Protein 7Y9N (pdb70)

Solvent-accessible surface area: 11686 Å² total; per-residue (Å²): 155,82,41,148,68,5,17,90,33,4,42,44,0,4,27,42,5,29,62,1,12,59,20,4,4,44,0,0,17,89,0,18,91,15,7,37,97,18,1,112,12,5,32,49,0,12,172,77,83,98,98,10,87,69,27,100,3,32,103,7,113,0,81,154,8,11,80,94,0,70,83,6,13,153,61,0,82,138,0,66,59,127,62,161,86,5,16,91,33,3,41,44,0,4,28,45,3,30,68,1,12,59,16,5,4,43,0,0,16,87,0,18,88,16,7,39,99,20,2,109,12,5,32,50,0,6,159,72,60,79,96,99,6,68,69,25,105,2,38,98,6,113,0,80,163,8,11,80,81,0,69,76,0,14,150,56,0,84,140,0,66,15,175,169,78,32,94,74,5,15,92,34,4,41,43,0,3,28,43,4,28,66,1,12,59,18,5,3,44,0,0,17,89,0,18,82,13,7,39,97,18,1,115,12,4,32,48,0,10,173,78,82,138,14,106,69,26,102,2,33,101,6,111,0,80,167,8,11,80,88,0,68,64,1,14,153,47,0,74,123,0,62,9,150

Organism: Severe acute respiratory syndrome coronavirus 2 (NCBI:txid2697049)

Nearest PDB structures (foldseek):
  7y9n-assembly1_A  TM=1.005E+00  e=7.528E-27  Severe acute respiratory syndrome coronavirus 2
  8ubg-assembly1_A  TM=3.619E-01  e=3.496E-01  synthetic construct
  4dzu-assembly1_A  TM=3.862E-01  e=6.014E-01  synthetic construct
  7sqc-assembly1_1Y  TM=3.115E-01  e=6.014E-01  Chlamydomonas reinhardtii
  2efl-assembly1_A-2  TM=2.595E-01  e=6.745E+00  Homo sapiens

Radius of gyration: 21.82 Å; Cα contacts (8 Å, |Δi|>4): 354; chains: 2; bounding box: 25×25×74 Å

InterPro domains:
  IPR002552 Spike glycoprotein S2, coronavirus [PF01601] (711-1232)
  IPR018548 Spike (S) protein S1 subunit, receptor-binding domain, betacoronavirus [PF09408] (349-526)
  IPR018548 Spike (S) protein S1 subunit, receptor-binding domain, betacoronavirus [PS51921] (334-527)
  IPR032500 Spike glycoprotein S1, N-terminal domain, betacoronavirus-like [PF16451] (33-337)
  IPR032500 Spike glycoprotein S1, N-terminal domain, betacoronavirus-like [PS51922] (9-303)
  IPR036326 Spike S1 subunit, receptor binding domain superfamily, betacoronavirus [SSF143587] (333-516)
  IPR042578 Spike glycoprotein, betacoronavirus [MF_04099] (2-1273)
  IPR043002 Spike glycoprotein, N-terminal domain superfamily [G3DSA:2.60.120.960] (28-307)
  IPR043473 Spike glycoprotein S2 superfamily, coronavirus [SSF111474] (909-1026)
  IPR043473 Spike glycoprotein S2 superfamily, coronavirus [SSF111474] (1159-1211)
  IPR043607 Coronavirus spike glycoprotein S1, C-terminal [PF19209] (536-591)
  IPR044341 Spike (S) protein S1 subunit, N-terminal domain, SARS-CoV-like [cd21624] (13-304)
  IPR044366 Spike (S) protein S1 subunit, receptor-binding domain, SARS-CoV-2 [cd21480] (319-541)
  IPR044873 Spike glycoprotein S2, coronavirus, heptad repeat 1 [PS51923] (896-1001)
  IPR044874 Spike glycoprotein S2, coronavirus, heptad repeat 2 [PS51924] (1143-1225)

Sequence (244 aa):
ENQKLIANQFNSAIGKIQDSLSSTASALGKLQDVVNQNAQALNTLVKQLGDISGINASVVNIQKEIDRLNEVAKNLNESLINQKLIANQFNSAIGKIQDSLSSTASALGKLQDVVNQNAQALNTLVKQLSGDISGINASVVNIQKEIDRLNEVAKNLNESLIDENQKLIANQFNSAIGKIQDSLSSTASALGKLQDVVNQNAQALNTLVKQLDISGINASVVNIQKEIDRLNEVAKNLNESLID

B-factor: mean 40.49, std 12.1, range [26.44, 101.6]

Structure (mmCIF, N/CA/C/O backbone):
data_7Y9N
#
_entry.id   7Y9N
#
_cell.length_a   69.977
_cell.length_b   40.495
_cell.length_c   88.014
_cell.angle_alpha   90.000
_cell.angle_beta   105.310
_cell.angle_gamma   90.000
#
_symmetry.space_group_name_H-M   'C 1 2 1'
#
loop_
_entity.id
_entity.type
_entity.pdbx_description
1 polymer "Spike protein S2',5HB-H2"
2 polymer 'SARS-coV-2 S2 subunit'
3 water water
#
loop_
_atom_site.group_PDB
_atom_site.id
_atom_site.type_symbol
_atom_site.label_atom_id
_atom_site.label_alt_id
_atom_site.label_comp_id
_atom_site.label_asym_id
_atom_site.label_entity_id
_atom_site.label_seq_id
_atom_site.pdbx_PDB_ins_code
_atom_site.Cartn_x
_atom_site.Cartn_y
_atom_site.Cartn_z
_atom_site.occupancy
_atom_site.B_iso_or_equiv
_atom_site.auth_seq_id
_atom_site.auth_comp_id
_atom_site.auth_asym_id
_atom_site.auth_atom_id
_atom_site.pdbx_PDB_model_num
ATOM 1 N N . GLU A 1 2 ? 6.326 7.665 49.938 1.00 83.09 918 GLU A N 1
ATOM 2 C CA . GLU A 1 2 ? 7.078 6.479 49.544 1.00 72.55 918 GLU A CA 1
ATOM 3 C C . GLU A 1 2 ? 7.825 6.678 48.226 1.00 72.10 918 GLU A C 1
ATOM 4 O O . GLU A 1 2 ? 7.292 7.215 47.244 1.00 55.94 918 GLU A O 1
ATOM 10 N N . ASN A 1 3 ? 9.077 6.238 48.205 1.00 68.05 919 ASN A N 1
ATOM 11 C CA . ASN A 1 3 ? 9.810 6.264 46.955 1.00 66.11 919 ASN A CA 1
ATOM 12 C C . ASN A 1 3 ? 9.397 5.114 46.051 1.00 58.32 919 ASN A C 1
ATOM 13 O O . ASN A 1 3 ? 9.592 5.193 44.834 1.00 53.46 919 ASN A O 1
ATOM 18 N N . GLN A 1 4 ? 8.788 4.073 46.625 1.00 52.56 920 GLN A N 1
ATOM 19 C CA . GLN A 1 4 ? 8.289 2.949 45.841 1.00 58.39 920 GLN A CA 1
ATOM 20 C C . GLN A 1 4 ? 7.119 3.348 44.959 1.00 52.96 920 GLN A C 1
ATOM 21 O O . GLN A 1 4 ? 7.008 2.869 43.822 1.00 52.55 920 GLN A O 1
ATOM 27 N N . LYS A 1 5 ? 6.208 4.177 45.477 1.00 47.04 921 LYS A N 1
ATOM 28 C CA . LYS A 1 5 ? 5.181 4.761 44.625 1.00 50.55 921 LYS A CA 1
ATOM 29 C C . LYS A 1 5 ? 5.820 5.499 43.454 1.00 46.70 921 LYS A C 1
ATOM 30 O O . LYS A 1 5 ? 5.424 5.300 42.299 1.00 50.41 921 LYS A O 1
ATOM 36 N N . LEU A 1 6 ? 6.814 6.347 43.741 1.00 48.19 922 LEU A N 1
ATOM 37 C CA . LEU A 1 6 ? 7.466 7.126 42.693 1.00 51.10 922 LEU A CA 1
ATOM 38 C C . LEU A 1 6 ? 8.124 6.217 41.659 1.00 46.60 922 LEU A C 1
ATOM 39 O O . LEU A 1 6 ? 7.981 6.431 40.450 1.00 43.20 922 LEU A O 1
ATOM 44 N N . ILE A 1 7 ? 8.831 5.179 42.117 1.00 46.39 923 ILE A N 1
ATOM 45 C CA . ILE A 1 7 ? 9.459 4.236 41.193 1.00 46.16 923 ILE A CA 1
ATOM 46 C C . ILE A 1 7 ? 8.398 3.532 40.363 1.00 42.31 923 ILE A C 1
ATOM 47 O O . ILE A 1 7 ? 8.489 3.465 39.131 1.00 43.72 923 ILE A O 1
ATOM 52 N N . ALA A 1 8 ? 7.375 2.988 41.030 1.00 40.96 924 ALA A N 1
ATOM 53 C CA . ALA A 1 8 ? 6.297 2.305 40.324 1.00 45.39 924 ALA A CA 1
ATOM 54 C C . ALA A 1 8 ? 5.644 3.223 39.301 1.00 44.54 924 ALA A C 1
ATOM 55 O O . ALA A 1 8 ? 5.395 2.818 38.160 1.00 41.99 924 ALA A O 1
ATOM 57 N N . ASN A 1 9 ? 5.368 4.471 39.690 1.00 44.68 925 ASN A N 1
ATOM 58 C CA . ASN A 1 9 ? 4.691 5.387 38.779 1.00 47.58 925 ASN A CA 1
ATOM 59 C C . ASN A 1 9 ? 5.592 5.797 37.624 1.00 37.70 925 ASN A C 1
ATOM 60 O O . ASN A 1 9 ? 5.131 5.895 36.479 1.00 36.67 925 ASN A O 1
ATOM 65 N N . GLN A 1 10 ? 6.863 6.086 37.908 1.00 40.28 926 GLN A N 1
ATOM 66 C CA . GLN A 1 10 ? 7.799 6.415 36.835 1.00 39.31 926 GLN A CA 1
ATOM 67 C C . GLN A 1 10 ? 7.978 5.232 35.885 1.00 38.91 926 GLN A C 1
ATOM 68 O O . GLN A 1 10 ? 7.995 5.405 34.657 1.00 36.33 926 GLN A O 1
ATOM 74 N N . PHE A 1 11 ? 8.110 4.020 36.434 1.00 40.42 927 PHE A N 1
ATOM 75 C CA . PHE A 1 11 ? 8.178 2.823 35.593 1.00 37.83 927 PHE A CA 1
ATOM 76 C C . PHE A 1 11 ? 6.926 2.673 34.735 1.00 40.11 927 PHE A C 1
ATOM 77 O O . PHE A 1 11 ? 7.009 2.507 33.511 1.00 32.70 927 PHE A O 1
ATOM 85 N N . ASN A 1 12 ? 5.751 2.718 35.363 1.00 37.29 928 ASN A N 1
ATOM 86 C CA . ASN A 1 12 ? 4.507 2.590 34.607 1.00 42.47 928 ASN A CA 1
ATOM 87 C C . ASN A 1 12 ? 4.410 3.651 33.512 1.00 39.88 928 ASN A C 1
ATOM 88 O O . ASN A 1 12 ? 3.993 3.353 32.386 1.00 37.21 928 ASN A O 1
ATOM 93 N N . SER A 1 13 ? 4.798 4.891 33.825 1.00 39.71 929 SER A N 1
ATOM 94 C CA . SER A 1 13 ? 4.880 5.941 32.813 1.00 39.84 929 SER A CA 1
ATOM 95 C C . SER A 1 13 ? 5.763 5.533 31.636 1.00 37.68 929 SER A C 1
ATOM 96 O O . SER A 1 13 ? 5.383 5.704 30.471 1.00 35.59 929 SER A O 1
ATOM 99 N N . ALA A 1 14 ? 6.974 5.048 31.925 1.00 39.02 930 ALA A N 1
ATOM 100 C CA . ALA A 1 14 ? 7.907 4.651 30.871 1.00 37.70 930 ALA A CA 1
ATOM 101 C C . ALA A 1 14 ? 7.333 3.545 29.993 1.00 36.49 930 ALA A C 1
ATOM 102 O O . ALA A 1 14 ? 7.463 3.581 28.765 1.00 34.08 930 ALA A O 1
ATOM 104 N N . ILE A 1 15 ? 6.731 2.525 30.612 1.00 33.71 931 ILE A N 1
ATOM 105 C CA . ILE A 1 15 ? 6.191 1.403 29.847 1.00 35.90 931 ILE A CA 1
ATOM 106 C C . ILE A 1 15 ? 5.139 1.886 28.856 1.00 33.60 931 ILE A C 1
ATOM 107 O O . ILE A 1 15 ? 5.095 1.431 27.706 1.00 31.38 931 ILE A O 1
ATOM 112 N N . GLY A 1 16 ? 4.268 2.799 29.286 1.00 34.14 932 GLY A N 1
ATOM 113 C CA . GLY A 1 16 ? 3.226 3.293 28.390 1.00 35.44 932 GLY A CA 1
ATOM 114 C C . GLY A 1 16 ? 3.785 4.038 27.188 1.00 35.66 932 GLY A C 1
ATOM 115 O O . GLY A 1 16 ? 3.285 3.902 26.067 1.00 32.04 932 GLY A O 1
ATOM 116 N N . LYS A 1 17 ? 4.818 4.849 27.410 1.00 33.99 933 LYS A N 1
ATOM 117 C CA . LYS A 1 17 ? 5.490 5.521 26.303 1.00 32.91 933 LYS A CA 1
ATOM 118 C C . LYS A 1 17 ? 6.157 4.509 25.382 1.00 31.86 933 LYS A C 1
ATOM 119 O O . LYS A 1 17 ? 6.125 4.656 24.152 1.00 32.70 933 LYS A O 1
ATOM 125 N N . ILE A 1 18 ? 6.794 3.487 25.964 1.00 32.48 934 ILE A N 1
ATOM 126 C CA . ILE A 1 18 ? 7.447 2.457 25.158 1.00 32.16 934 ILE A CA 1
ATOM 127 C C . ILE A 1 18 ? 6.417 1.685 24.342 1.00 31.40 934 ILE A C 1
ATOM 128 O O . ILE A 1 18 ? 6.630 1.402 23.156 1.00 31.55 934 ILE A O 1
ATOM 133 N N . GLN A 1 19 ? 5.272 1.362 24.948 1.00 31.67 935 GLN A N 1
ATOM 134 C CA . GLN A 1 19 ? 4.177 0.757 24.194 1.00 31.36 935 GLN A CA 1
ATOM 135 C C . GLN A 1 19 ? 3.779 1.633 23.013 1.00 33.43 935 GLN A C 1
ATOM 136 O O . GLN A 1 19 ? 3.569 1.132 21.902 1.00 33.47 935 GLN A O 1
ATOM 142 N N . ASP A 1 20 ? 3.651 2.946 23.241 1.00 31.82 936 ASP A N 1
ATOM 143 C CA . ASP A 1 20 ? 3.352 3.871 22.148 1.00 34.17 936 ASP A CA 1
ATOM 144 C C . ASP A 1 20 ? 4.356 3.720 21.018 1.00 31.24 936 ASP A C 1
ATOM 145 O O . ASP A 1 20 ? 3.984 3.619 19.842 1.00 30.71 936 ASP A O 1
ATOM 150 N N . SER A 1 21 ? 5.646 3.736 21.365 1.00 34.86 937 SER A N 1
ATOM 151 C CA . SER A 1 21 ? 6.696 3.670 20.355 1.00 32.33 937 SER A CA 1
ATOM 152 C C . SER A 1 21 ? 6.675 2.344 19.601 1.00 31.03 937 SER A C 1
ATOM 153 O O . SER A 1 21 ? 6.918 2.308 18.388 1.00 33.57 937 SER A O 1
ATOM 156 N N . LEU A 1 22 ? 6.383 1.240 20.296 1.00 31.06 938 LEU A N 1
ATOM 157 C CA . LEU A 1 22 ? 6.315 -0.052 19.617 1.00 31.00 938 LEU A CA 1
ATOM 158 C C . LEU A 1 22 ? 5.153 -0.090 18.625 1.00 33.41 938 LEU A C 1
ATOM 159 O O . LEU A 1 22 ? 5.309 -0.578 17.497 1.00 31.44 938 LEU A O 1
ATOM 164 N N . SER A 1 23 ? 3.990 0.445 19.023 1.00 32.85 939 SER A N 1
ATOM 165 C CA . SER A 1 23 ? 2.840 0.520 18.122 1.00 31.60 939 SER A CA 1
ATOM 166 C C . SER A 1 23 ? 3.160 1.363 16.889 1.00 30.38 939 SER A C 1
ATOM 167 O O . SER A 1 23 ? 2.777 1.012 15.762 1.00 31.16 939 SER A O 1
ATOM 170 N N . SER A 1 24 ? 3.849 2.493 17.086 1.00 33.65 940 SER A N 1
ATOM 171 C CA . SER A 1 24 ? 4.207 3.348 15.958 1.00 29.05 940 SER A CA 1
ATOM 172 C C . SER A 1 24 ? 5.233 2.677 15.056 1.00 29.99 940 SER A C 1
ATOM 173 O O . SER A 1 24 ? 5.151 2.805 13.827 1.00 28.14 940 SER A O 1
ATOM 176 N N . THR A 1 25 ? 6.209 1.969 15.646 1.00 32.77 941 THR A N 1
ATOM 177 C CA . THR A 1 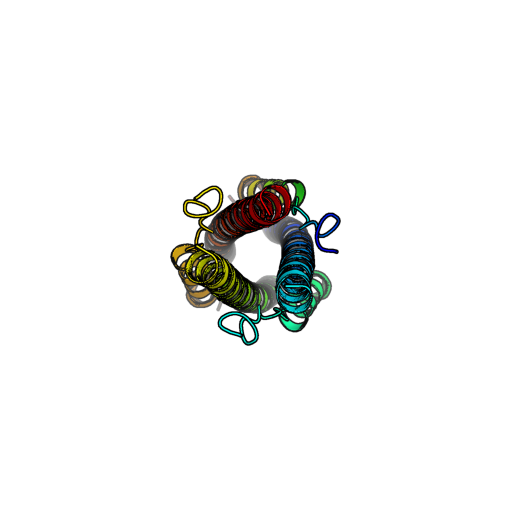25 ? 7.214 1.263 14.850 1.00 30.99 941 THR A CA 1
ATOM 178 C C . THR A 1 25 ? 6.560 0.203 13.969 1.00 29.62 941 THR A C 1
ATOM 179 O O . THR A 1 25 ? 6.892 0.070 12.781 1.00 29.76 941 THR A O 1
ATOM 183 N N . ALA A 1 26 ? 5.660 -0.597 14.555 1.00 30.50 942 ALA A N 1
ATOM 184 C CA . ALA A 1 26 ? 4.946 -1.620 13.789 1.00 30.33 942 ALA A CA 1
ATOM 185 C C . ALA A 1 26 ? 4.194 -1.007 12.612 1.00 31.53 942 ALA A C 1
ATOM 186 O O . ALA A 1 26 ? 4.245 -1.534 11.491 1.00 31.38 942 ALA A O 1
ATOM 188 N N . SER A 1 27 ? 3.520 0.130 12.844 1.00 30.26 943 SER A N 1
ATOM 189 C CA . SER A 1 27 ? 2.815 0.830 11.775 1.00 28.87 943 SER A CA 1
ATOM 190 C C . SER A 1 27 ? 3.770 1.246 10.663 1.00 26.77 943 SER A C 1
ATOM 191 O O . SER A 1 27 ? 3.492 1.023 9.478 1.00 28.43 943 SER A O 1
ATOM 194 N N . ALA A 1 28 ? 4.898 1.868 11.024 1.00 29.16 944 ALA A N 1
ATOM 195 C CA . ALA A 1 28 ? 5.837 2.318 9.997 1.00 28.34 944 ALA A CA 1
ATOM 196 C C . ALA A 1 28 ? 6.393 1.137 9.210 1.00 26.48 944 ALA A C 1
ATOM 197 O O . ALA A 1 28 ? 6.542 1.208 7.980 1.00 30.04 944 ALA A O 1
ATOM 199 N N . LEU A 1 29 ? 6.718 0.044 9.907 1.00 30.87 945 LEU A N 1
ATOM 200 C CA . LEU A 1 29 ? 7.210 -1.156 9.234 1.00 29.17 945 LEU A CA 1
ATOM 201 C C . LEU A 1 29 ? 6.164 -1.729 8.282 1.00 28.46 945 LEU A C 1
ATOM 202 O O . LEU A 1 29 ? 6.497 -2.143 7.164 1.00 28.22 945 LEU A O 1
ATOM 207 N N . GLY A 1 30 ? 4.901 -1.770 8.704 1.00 30.29 946 GLY A N 1
ATOM 208 C CA . GLY A 1 30 ? 3.856 -2.267 7.819 1.00 29.30 946 GLY A CA 1
ATOM 209 C C . GLY A 1 30 ? 3.700 -1.417 6.571 1.00 31.97 946 GLY A C 1
ATOM 210 O O . GLY A 1 30 ? 3.552 -1.939 5.464 1.00 30.96 946 GLY A O 1
ATOM 211 N N . LYS A 1 31 ? 3.742 -0.092 6.736 1.00 30.75 947 LYS A N 1
ATOM 212 C CA . LYS A 1 31 ? 3.612 0.803 5.591 1.00 28.56 947 LYS A CA 1
ATOM 213 C C . LYS A 1 31 ? 4.792 0.669 4.629 1.00 30.08 947 LYS A C 1
ATOM 214 O O . LYS A 1 31 ? 4.599 0.702 3.405 1.00 27.42 947 LYS A O 1
ATOM 220 N N . LEU A 1 32 ? 6.021 0.574 5.160 1.00 32.70 948 LEU A N 1
ATOM 221 C CA . LEU A 1 32 ? 7.184 0.309 4.315 1.00 29.73 948 LEU A CA 1
ATOM 222 C C . LEU A 1 32 ? 7.053 -1.027 3.588 1.00 29.00 948 LEU A C 1
ATOM 223 O O . LEU A 1 32 ? 7.288 -1.112 2.381 1.00 29.82 948 LEU A O 1
ATOM 228 N N . GLN A 1 33 ? 6.682 -2.087 4.310 1.00 29.19 949 GLN A N 1
ATOM 229 C CA . GLN A 1 33 ? 6.482 -3.385 3.671 1.00 29.96 949 GLN A CA 1
ATOM 230 C C . GLN A 1 33 ? 5.521 -3.275 2.491 1.00 30.19 949 GLN A C 1
ATOM 231 O O . GLN A 1 33 ? 5.833 -3.730 1.382 1.00 29.85 949 GLN A O 1
ATOM 237 N N . ASP A 1 34 ? 4.370 -2.605 2.697 1.00 32.88 950 ASP A N 1
ATOM 238 C CA . ASP A 1 34 ? 3.339 -2.510 1.656 1.00 33.46 950 ASP A CA 1
ATOM 239 C C . ASP A 1 34 ? 3.839 -1.753 0.435 1.00 31.84 950 ASP A C 1
ATOM 240 O O . ASP A 1 34 ? 3.615 -2.190 -0.704 1.00 29.78 950 ASP A O 1
ATOM 245 N N . VAL A 1 35 ? 4.486 -0.591 0.643 1.00 30.74 951 VAL A N 1
ATOM 246 C CA . VAL A 1 35 ? 4.925 0.222 -0.491 1.00 29.79 951 VAL A CA 1
ATOM 247 C C . VAL A 1 35 ? 6.063 -0.461 -1.234 1.00 28.80 951 VAL A C 1
ATOM 248 O O . VAL A 1 35 ? 6.094 -0.446 -2.467 1.00 32.14 951 VAL A O 1
ATOM 252 N N . VAL A 1 36 ? 7.035 -1.023 -0.502 1.00 29.60 952 VAL A N 1
ATOM 253 C CA . VAL A 1 36 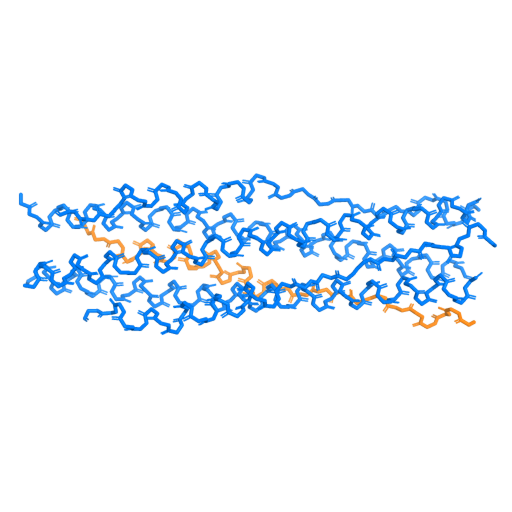? 8.084 -1.819 -1.141 1.00 30.84 952 VAL A CA 1
ATOM 254 C C . VAL A 1 36 ? 7.470 -2.887 -2.035 1.00 29.87 952 VAL A C 1
ATOM 255 O O . VAL A 1 36 ? 7.873 -3.059 -3.191 1.00 29.86 952 VAL A O 1
ATOM 259 N N . ASN A 1 37 ? 6.477 -3.616 -1.523 1.00 29.40 953 ASN A N 1
ATOM 260 C CA . ASN A 1 37 ? 5.881 -4.690 -2.316 1.00 32.91 953 ASN A CA 1
ATOM 261 C C . ASN A 1 37 ? 5.068 -4.151 -3.487 1.00 30.87 953 ASN A C 1
ATOM 262 O O . ASN A 1 37 ? 5.093 -4.728 -4.584 1.00 31.30 953 ASN A O 1
ATOM 267 N N . GLN A 1 38 ? 4.342 -3.053 -3.278 1.00 31.40 954 GLN A N 1
ATOM 268 C CA . GLN A 1 38 ? 3.638 -2.393 -4.378 1.00 32.60 954 GLN A CA 1
ATOM 269 C C . GLN A 1 38 ? 4.597 -1.965 -5.483 1.00 30.57 954 GLN A C 1
ATOM 270 O O . GLN A 1 38 ? 4.321 -2.152 -6.672 1.00 29.70 954 GLN A O 1
ATOM 276 N N . ASN 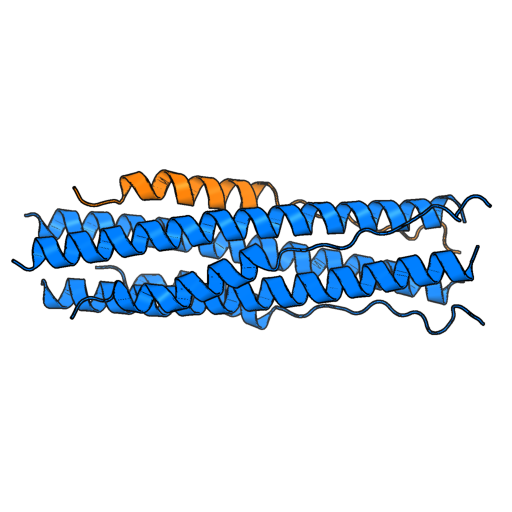A 1 39 ? 5.726 -1.361 -5.111 1.00 31.03 955 ASN A N 1
ATOM 277 C CA . ASN A 1 39 ? 6.667 -0.904 -6.127 1.00 30.44 955 ASN A CA 1
ATOM 278 C C . ASN A 1 39 ? 7.425 -2.062 -6.765 1.00 29.39 955 ASN A C 1
ATOM 279 O O . ASN A 1 39 ? 7.805 -1.979 -7.940 1.00 31.84 955 ASN A O 1
ATOM 284 N N . ALA A 1 40 ? 7.636 -3.150 -6.023 1.00 30.06 956 ALA A N 1
ATOM 285 C CA . ALA A 1 40 ? 8.176 -4.355 -6.639 1.00 30.63 956 ALA A CA 1
ATOM 286 C C . ALA A 1 40 ? 7.235 -4.876 -7.718 1.00 33.96 956 ALA A C 1
ATOM 287 O O . ALA A 1 40 ? 7.674 -5.223 -8.823 1.00 31.58 956 ALA A O 1
ATOM 289 N N . GLN A 1 41 ? 5.935 -4.925 -7.413 1.00 31.14 957 GLN A N 1
ATOM 290 C CA . GLN A 1 41 ? 4.936 -5.346 -8.395 1.00 35.01 957 GLN A CA 1
ATOM 291 C C . GLN A 1 41 ? 4.922 -4.406 -9.597 1.00 32.40 957 GLN A C 1
ATOM 292 O O . GLN A 1 41 ? 4.822 -4.854 -10.751 1.00 31.81 957 GLN A O 1
ATOM 298 N N . ALA A 1 42 ? 5.038 -3.097 -9.346 1.00 30.25 958 ALA A N 1
ATOM 299 C CA . ALA A 1 42 ? 5.062 -2.130 -10.439 1.00 31.18 958 ALA A CA 1
ATOM 300 C C . ALA A 1 42 ? 6.219 -2.407 -11.390 1.00 31.30 958 ALA A C 1
ATOM 301 O O . ALA A 1 42 ? 6.039 -2.438 -12.615 1.00 30.40 958 ALA A O 1
ATOM 303 N N . LEU A 1 43 ? 7.425 -2.591 -10.836 1.00 33.23 959 LEU A N 1
ATOM 304 C CA . LEU A 1 43 ? 8.604 -2.894 -11.645 1.00 30.04 959 LEU A CA 1
ATOM 305 C C . LEU A 1 43 ? 8.423 -4.183 -12.435 1.00 27.84 959 LEU A C 1
ATOM 306 O O . LEU A 1 43 ? 8.779 -4.250 -13.623 1.00 28.92 959 LEU A O 1
ATOM 311 N N . ASN A 1 44 ? 7.893 -5.228 -11.786 1.00 27.76 960 ASN A N 1
ATOM 312 C CA . ASN A 1 44 ? 7.691 -6.502 -12.474 1.00 32.65 960 ASN A CA 1
ATOM 313 C C . ASN A 1 44 ? 6.651 -6.379 -13.583 1.00 34.50 960 ASN A C 1
ATOM 314 O O . ASN A 1 44 ? 6.771 -7.023 -14.637 1.00 31.58 960 ASN A O 1
ATOM 319 N N . THR A 1 45 ? 5.623 -5.556 -13.363 1.00 30.76 961 THR A N 1
ATOM 320 C CA . THR A 1 45 ? 4.648 -5.284 -14.413 1.00 31.74 961 THR A CA 1
ATOM 321 C C . THR A 1 45 ? 5.296 -4.563 -15.584 1.00 33.25 961 THR A C 1
ATOM 322 O O . THR A 1 45 ? 5.029 -4.888 -16.747 1.00 31.49 961 THR A O 1
ATOM 326 N N . LEU A 1 46 ? 6.175 -3.599 -15.300 1.00 31.89 962 LEU A N 1
ATOM 327 C CA . LEU A 1 46 ? 6.886 -2.924 -16.381 1.00 31.07 962 LEU A CA 1
ATOM 328 C C . LEU A 1 46 ? 7.699 -3.925 -17.203 1.00 32.27 962 LEU A C 1
ATOM 329 O O . LEU A 1 46 ? 7.645 -3.927 -18.440 1.00 33.48 962 LEU A O 1
ATOM 334 N N . VAL A 1 47 ? 8.449 -4.800 -16.529 1.00 34.38 963 VAL A N 1
ATOM 335 C CA . VAL A 1 47 ? 9.252 -5.795 -17.243 1.00 33.66 963 VAL A CA 1
ATOM 336 C C . VAL A 1 47 ? 8.371 -6.683 -18.119 1.00 32.71 963 VAL A C 1
ATOM 337 O O . VAL A 1 47 ? 8.699 -6.967 -19.282 1.00 35.00 963 VAL A O 1
ATOM 341 N N . LYS A 1 48 ? 7.240 -7.130 -17.580 1.00 34.00 964 LYS A N 1
ATOM 342 C CA . LYS A 1 48 ? 6.368 -8.021 -18.337 1.00 37.46 964 LYS A CA 1
ATOM 343 C C . LYS A 1 48 ? 5.819 -7.337 -19.585 1.00 36.81 964 LYS A C 1
ATOM 344 O O . LYS A 1 48 ? 5.798 -7.935 -20.672 1.00 36.54 964 LYS A O 1
ATOM 350 N N . GLN A 1 49 ? 5.386 -6.078 -19.457 1.00 37.97 965 GLN A N 1
ATOM 351 C CA . GLN A 1 49 ? 4.850 -5.363 -20.614 1.00 36.76 965 GLN A CA 1
ATOM 352 C C . GLN A 1 49 ? 5.924 -5.131 -21.670 1.00 41.53 965 GLN A C 1
ATOM 353 O O . GLN A 1 49 ? 5.630 -5.134 -22.870 1.00 40.99 965 GLN A O 1
ATOM 359 N N . LEU A 1 50 ? 7.165 -4.881 -21.247 1.00 37.79 966 LEU A N 1
ATOM 360 C CA . LEU A 1 50 ? 8.248 -4.596 -22.184 1.00 40.69 966 LEU A CA 1
ATOM 361 C C . LEU A 1 50 ? 8.865 -5.846 -22.798 1.00 48.61 966 LEU A C 1
ATOM 362 O O . LEU A 1 50 ? 9.643 -5.725 -23.752 1.00 52.92 966 LEU A O 1
ATOM 367 N N . GLY A 1 56 ? 14.256 -9.561 -25.100 1.00 30.00 1167 GLY A N 1
ATOM 368 C CA . GLY A 1 56 ? 14.683 -10.812 -24.485 1.00 30.00 1167 GLY A CA 1
ATOM 369 C C . GLY A 1 56 ? 15.669 -10.559 -23.349 1.00 30.00 1167 GLY A C 1
ATOM 370 O O . GLY A 1 56 ? 15.658 -11.199 -22.297 1.00 30.00 1167 GLY A O 1
ATOM 371 N N . ASP A 1 57 ? 16.561 -9.595 -23.550 1.00 40.60 1168 ASP A N 1
ATOM 372 C CA . ASP A 1 57 ? 17.561 -9.252 -22.542 1.00 40.31 1168 ASP A CA 1
ATOM 373 C C . ASP A 1 57 ? 17.008 -8.616 -21.260 1.00 36.40 1168 ASP A C 1
ATOM 374 O O . ASP A 1 57 ? 17.800 -8.361 -20.346 1.00 38.38 1168 ASP A O 1
ATOM 379 N N . ILE A 1 58 ? 15.709 -8.330 -21.152 1.00 36.79 1169 ILE A N 1
ATOM 380 C CA . ILE A 1 58 ? 15.153 -7.862 -19.876 1.00 35.00 1169 ILE A CA 1
ATOM 381 C C . ILE A 1 58 ? 14.178 -8.847 -19.256 1.00 34.49 1169 ILE A C 1
ATOM 382 O O . ILE A 1 58 ? 13.724 -8.618 -18.116 1.00 32.33 1169 ILE A O 1
ATOM 387 N N . SER A 1 59 ? 13.854 -9.944 -19.946 1.00 33.46 1170 SER A N 1
ATOM 388 C CA . SER A 1 59 ? 12.689 -10.744 -19.570 1.00 36.16 1170 SER A CA 1
ATOM 389 C C . SER A 1 59 ? 12.826 -11.405 -18.197 1.00 35.72 1170 SER A C 1
ATOM 390 O O . SER A 1 59 ? 11.806 -11.660 -17.544 1.00 36.89 1170 SER A O 1
ATOM 393 N N . GLY A 1 60 ? 14.049 -11.643 -17.716 1.00 31.20 1171 GLY A N 1
ATOM 394 C CA . GLY A 1 60 ? 14.216 -12.285 -16.426 1.00 31.24 1171 GLY A CA 1
ATOM 395 C C . GLY A 1 60 ? 14.314 -11.347 -15.239 1.00 32.09 1171 GLY A C 1
ATOM 396 O O . GLY A 1 60 ? 14.318 -11.802 -14.089 1.00 31.71 1171 GLY A O 1
ATOM 397 N N . ILE A 1 61 ? 14.366 -10.038 -15.474 1.00 34.39 1172 ILE A N 1
ATOM 398 C CA . ILE A 1 61 ? 14.528 -9.098 -14.372 1.00 32.58 1172 ILE A CA 1
ATOM 399 C C . ILE A 1 61 ? 13.298 -9.164 -13.477 1.00 30.93 1172 ILE A C 1
ATOM 400 O O . ILE A 1 61 ? 12.156 -9.088 -13.952 1.00 31.03 1172 ILE A O 1
ATOM 405 N N . ASN A 1 62 ? 13.517 -9.347 -12.177 1.00 32.98 1173 ASN A N 1
ATOM 406 C CA . ASN A 1 62 ? 12.388 -9.579 -11.283 1.00 33.07 1173 ASN A CA 1
ATOM 407 C C . ASN A 1 62 ? 12.674 -8.977 -9.920 1.00 34.62 1173 ASN A C 1
ATOM 408 O O . ASN A 1 62 ? 13.618 -9.399 -9.245 1.00 34.36 1173 ASN A O 1
ATOM 413 N N . ALA A 1 63 ? 11.839 -8.023 -9.505 1.00 34.84 1174 ALA A N 1
ATOM 414 C CA . ALA A 1 63 ? 11.967 -7.437 -8.180 1.00 31.40 1174 ALA A CA 1
ATOM 415 C C . ALA A 1 63 ? 11.379 -8.378 -7.135 1.00 35.52 1174 ALA A C 1
ATOM 416 O O . ALA A 1 63 ? 10.348 -9.024 -7.363 1.00 34.29 1174 ALA A O 1
ATOM 418 N N . SER A 1 64 ? 12.031 -8.441 -5.978 1.00 33.90 1175 SER A N 1
ATOM 419 C CA . SER A 1 64 ? 11.619 -9.319 -4.890 1.00 36.90 1175 SER A CA 1
ATOM 420 C C . SER A 1 64 ? 10.632 -8.616 -3.962 1.00 39.66 1175 SER A C 1
ATOM 421 O O . SER A 1 64 ? 10.587 -7.389 -3.880 1.00 34.13 1175 SER A O 1
ATOM 424 N N . VAL A 1 65 ? 9.837 -9.418 -3.254 1.00 35.19 1176 VAL A N 1
ATOM 425 C CA . VAL A 1 65 ? 8.914 -8.908 -2.250 1.00 37.76 1176 VAL A CA 1
ATOM 426 C C . VAL A 1 65 ? 9.499 -9.167 -0.869 1.00 38.96 1176 VAL A C 1
ATOM 427 O O . VAL A 1 65 ? 10.319 -10.066 -0.669 1.00 35.30 1176 VAL A O 1
ATOM 431 N N . VAL A 1 66 ? 9.070 -8.364 0.106 1.00 35.31 1177 VAL A N 1
ATOM 432 C CA . VAL A 1 66 ? 9.544 -8.476 1.480 1.00 34.82 1177 VAL A CA 1
ATOM 433 C C . VAL A 1 66 ? 8.390 -8.950 2.352 1.00 34.39 1177 VAL A C 1
ATOM 434 O O . VAL A 1 66 ? 7.230 -8.568 2.142 1.00 33.64 1177 VAL A O 1
ATOM 438 N N . ASN A 1 67 ? 8.709 -9.808 3.317 1.00 31.59 1178 ASN A N 1
ATOM 439 C CA . ASN A 1 67 ? 7.729 -10.308 4.267 1.00 36.36 1178 ASN A CA 1
ATOM 440 C C . ASN A 1 67 ? 8.305 -10.148 5.666 1.00 33.27 1178 ASN A C 1
ATOM 441 O O . ASN A 1 67 ? 9.167 -10.929 6.083 1.00 36.19 1178 ASN A O 1
ATOM 446 N N . ILE A 1 68 ? 7.818 -9.151 6.394 1.00 35.13 1179 ILE A N 1
ATOM 447 C CA . ILE A 1 68 ? 8.230 -8.931 7.771 1.00 35.89 1179 ILE A CA 1
ATOM 448 C C . ILE A 1 68 ? 7.032 -8.994 8.707 1.00 37.66 1179 ILE A C 1
ATOM 449 O O . ILE A 1 68 ? 7.060 -8.422 9.803 1.00 34.85 1179 ILE A O 1
ATOM 454 N N . GLN A 1 69 ? 5.967 -9.688 8.282 1.00 35.52 1180 GLN A N 1
ATOM 455 C CA . GLN A 1 69 ? 4.739 -9.671 9.065 1.00 38.46 1180 GLN A CA 1
ATOM 456 C C . GLN A 1 69 ? 4.957 -10.326 10.420 1.00 37.25 1180 GLN A C 1
ATOM 457 O O . GLN A 1 69 ? 4.347 -9.922 11.418 1.00 32.89 1180 GLN A O 1
ATOM 463 N N . LYS A 1 70 ? 5.839 -11.325 10.466 1.00 34.94 1181 LYS A N 1
ATOM 464 C CA . LYS A 1 70 ? 6.185 -11.983 11.723 1.00 42.99 1181 LYS A CA 1
ATOM 465 C C . LYS A 1 70 ? 6.788 -10.982 12.712 1.00 34.61 1181 LYS A C 1
ATOM 466 O O . LYS A 1 70 ? 6.445 -10.979 13.903 1.00 30.74 1181 LYS A O 1
ATOM 472 N N . GLU A 1 71 ? 7.689 -10.119 12.228 1.00 33.71 1182 GLU A N 1
ATOM 473 C CA . GLU A 1 71 ? 8.301 -9.105 13.084 1.00 34.21 1182 GLU A CA 1
ATOM 474 C C . GLU A 1 71 ? 7.278 -8.059 13.511 1.00 30.96 1182 GLU A C 1
ATOM 475 O O . GLU A 1 71 ? 7.223 -7.678 14.688 1.00 32.02 1182 GLU A O 1
ATOM 481 N N . ILE A 1 72 ? 6.445 -7.600 12.573 1.00 29.97 1183 ILE A N 1
ATOM 482 C CA . ILE A 1 72 ? 5.398 -6.635 12.911 1.00 33.56 1183 ILE A CA 1
ATOM 483 C C . ILE A 1 72 ? 4.456 -7.221 13.954 1.00 30.98 1183 ILE A C 1
ATOM 484 O O . ILE A 1 72 ? 4.092 -6.557 14.937 1.00 30.43 1183 ILE A O 1
ATOM 489 N N . ASP A 1 73 ? 4.033 -8.474 13.747 1.00 34.38 1184 ASP A N 1
ATOM 490 C CA . ASP A 1 73 ? 3.158 -9.122 14.721 1.00 33.30 1184 ASP A CA 1
ATOM 491 C C . ASP A 1 73 ? 3.787 -9.149 16.110 1.00 35.01 1184 ASP A C 1
ATOM 492 O O . ASP A 1 73 ? 3.105 -8.901 17.115 1.00 34.64 1184 ASP A O 1
ATOM 497 N N . ARG A 1 74 ? 5.082 -9.460 16.192 1.00 33.68 1185 ARG A N 1
ATOM 498 C CA . ARG A 1 74 ? 5.738 -9.540 17.495 1.00 34.79 1185 ARG A CA 1
ATOM 499 C C . ARG A 1 74 ? 5.786 -8.180 18.193 1.00 31.92 1185 ARG A C 1
ATOM 500 O O . ARG A 1 74 ? 5.568 -8.097 19.412 1.00 32.43 1185 ARG A O 1
ATOM 508 N N . LEU A 1 75 ? 6.078 -7.103 17.445 1.00 31.53 1186 LEU A N 1
ATOM 509 C CA . LEU A 1 75 ? 6.072 -5.771 18.053 1.00 31.10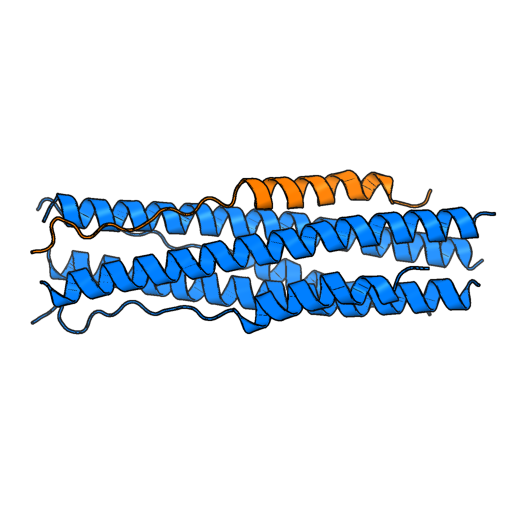 1186 LEU A CA 1
ATOM 510 C C . LEU A 1 75 ? 4.726 -5.465 18.694 1.00 29.79 1186 LEU A C 1
ATOM 511 O O . LEU A 1 75 ? 4.665 -5.009 19.844 1.00 31.86 1186 LEU A O 1
ATOM 516 N N . ASN A 1 76 ? 3.630 -5.703 17.962 1.00 33.33 1187 ASN A N 1
ATOM 517 C CA . ASN A 1 76 ? 2.312 -5.444 18.535 1.00 35.36 1187 ASN A CA 1
ATOM 518 C C . ASN A 1 76 ? 2.047 -6.355 19.719 1.00 34.00 1187 ASN A C 1
ATOM 519 O O . ASN A 1 76 ? 1.435 -5.939 20.712 1.00 35.78 1187 ASN A O 1
ATOM 524 N N . GLU A 1 77 ? 2.529 -7.595 19.650 1.00 33.27 1188 GLU A N 1
ATOM 525 C CA . GLU A 1 77 ? 2.311 -8.512 20.764 1.00 38.60 1188 GLU A CA 1
ATOM 526 C C . GLU A 1 77 ? 3.046 -8.050 22.012 1.00 35.03 1188 GLU A C 1
ATOM 527 O O . GLU A 1 77 ? 2.489 -8.090 23.117 1.00 34.29 1188 GLU A O 1
ATOM 533 N N . VAL A 1 78 ? 4.289 -7.585 21.852 1.00 38.22 1189 VAL A N 1
ATOM 534 C CA . VAL A 1 78 ? 5.032 -7.053 22.991 1.00 37.16 1189 VAL A CA 1
ATOM 535 C C . VAL A 1 78 ? 4.354 -5.799 23.522 1.00 35.06 1189 VAL A C 1
ATOM 536 O O . VAL A 1 78 ? 4.210 -5.621 24.741 1.00 38.09 1189 VAL A O 1
ATOM 540 N N . ALA A 1 79 ? 3.934 -4.904 22.620 1.00 32.88 1190 ALA A N 1
ATOM 541 C CA . ALA A 1 79 ? 3.205 -3.711 23.051 1.00 34.80 1190 ALA A CA 1
ATOM 542 C C . ALA A 1 79 ? 2.002 -4.078 23.912 1.00 37.47 1190 ALA A C 1
ATOM 543 O O . ALA A 1 79 ? 1.729 -3.422 24.926 1.00 43.07 1190 ALA A O 1
ATOM 545 N N . LYS A 1 80 ? 1.268 -5.126 23.520 1.00 34.70 1191 LYS A N 1
ATOM 546 C CA . LYS A 1 80 ? 0.119 -5.569 24.304 1.00 36.99 1191 LYS A CA 1
ATOM 547 C C . LYS A 1 80 ? 0.552 -6.267 25.590 1.00 37.53 1191 LYS A C 1
ATOM 548 O O . LYS A 1 80 ? 0.014 -5.986 26.669 1.00 38.56 1191 LYS A O 1
ATOM 554 N N . ASN A 1 81 ? 1.498 -7.209 25.492 1.00 36.44 1192 ASN A N 1
ATOM 555 C CA . ASN A 1 81 ? 1.907 -7.985 26.664 1.00 40.31 1192 ASN A CA 1
ATOM 556 C C . ASN A 1 81 ? 2.628 -7.152 27.715 1.00 39.45 1192 ASN A C 1
ATOM 557 O O . ASN A 1 81 ? 2.667 -7.556 28.881 1.00 33.92 1192 ASN A O 1
ATOM 562 N N . LEU A 1 82 ? 3.185 -6.000 27.346 1.00 36.19 1193 LEU A N 1
ATOM 563 C CA . LEU A 1 82 ? 3.815 -5.146 28.347 1.00 36.53 1193 LEU A CA 1
ATOM 564 C C . LEU A 1 82 ? 2.831 -4.675 29.406 1.00 42.96 1193 LEU A C 1
ATOM 565 O O . LEU A 1 82 ? 3.261 -4.199 30.461 1.00 38.31 1193 LEU A O 1
ATOM 570 N N . ASN A 1 83 ? 1.523 -4.768 29.136 1.00 38.19 1194 ASN A N 1
ATOM 571 C CA . ASN A 1 83 ? 0.530 -4.466 30.161 1.00 40.37 1194 ASN A CA 1
ATOM 572 C C . ASN A 1 83 ? 0.701 -5.357 31.386 1.00 38.81 1194 ASN A C 1
ATOM 573 O O . ASN A 1 83 ? 0.455 -4.911 32.512 1.00 42.98 1194 ASN A O 1
ATOM 578 N N . GLU A 1 84 ? 1.112 -6.616 31.191 1.00 38.92 1195 GLU A N 1
ATOM 579 C CA . GLU A 1 84 ? 1.338 -7.513 32.324 1.00 44.06 1195 GLU A CA 1
ATOM 580 C C . GLU A 1 84 ? 2.571 -7.143 33.133 1.00 48.47 1195 GLU A C 1
ATOM 581 O O . GLU A 1 84 ? 2.686 -7.574 34.286 1.00 44.24 1195 GLU A O 1
ATOM 587 N N . SER A 1 85 ? 3.491 -6.364 32.563 1.00 42.90 1196 SER A N 1
ATOM 588 C CA . SER A 1 85 ? 4.665 -5.920 33.300 1.00 44.06 1196 SER A CA 1
ATOM 589 C C . SER A 1 85 ? 4.392 -4.698 34.158 1.00 41.80 1196 SER A C 1
ATOM 590 O O . SER A 1 85 ? 5.270 -4.303 34.931 1.00 42.80 1196 SER A O 1
ATOM 593 N N . LEU A 1 86 ? 3.219 -4.081 34.038 1.00 38.64 1197 LEU A N 1
ATOM 594 C CA . LEU A 1 86 ? 2.933 -2.898 34.834 1.00 37.59 1197 LEU A CA 1
ATOM 595 C C . LEU A 1 86 ? 2.855 -3.267 36.310 1.00 45.53 1197 LEU A C 1
ATOM 596 O O . LEU A 1 86 ? 2.482 -4.385 36.674 1.00 45.94 1197 LEU A O 1
ATOM 601 N N . ILE A 1 87 ? 3.194 -2.304 37.159 1.00 42.69 1198 ILE A N 1
ATOM 602 C CA . ILE A 1 87 ? 3.206 -2.527 38.598 1.00 49.97 1198 ILE A CA 1
ATOM 603 C C . ILE A 1 87 ? 1.925 -2.004 39.245 1.00 49.81 1198 ILE A C 1
ATOM 604 O O . ILE A 1 87 ? 1.481 -0.892 38.954 1.00 45.67 1198 ILE A O 1
ATOM 609 N N . ASN A 1 100 ? 7.567 -5.391 48.260 1.00 62.40 2919 ASN A N 1
ATOM 610 C CA . ASN A 1 100 ? 7.270 -4.821 46.952 1.00 64.38 2919 ASN A CA 1
ATOM 611 C C . ASN A 1 100 ? 8.526 -4.536 46.135 1.00 57.49 2919 ASN A C 1
ATOM 612 O O . ASN A 1 100 ? 8.435 -4.316 44.929 1.00 54.97 2919 ASN A O 1
ATOM 617 N N . GLN A 1 101 ? 9.702 -4.532 46.768 1.00 57.42 2920 GLN A N 1
ATOM 618 C CA . GLN A 1 101 ? 10.917 -4.398 45.970 1.00 55.51 2920 GLN A CA 1
ATOM 619 C C . GLN A 1 101 ? 11.091 -5.599 45.059 1.00 54.11 2920 GLN A C 1
ATOM 620 O O . GLN A 1 101 ? 11.501 -5.456 43.900 1.00 50.80 2920 GLN A O 1
ATOM 626 N N . LYS A 1 102 ? 10.791 -6.796 45.569 1.00 49.75 2921 LYS A N 1
ATOM 627 C CA . LYS A 1 102 ? 10.757 -7.986 44.731 1.00 56.22 2921 LYS A CA 1
ATOM 628 C C . LYS A 1 102 ? 9.826 -7.789 43.539 1.00 48.24 2921 LYS A C 1
ATOM 629 O O . LYS A 1 102 ? 10.215 -8.025 42.391 1.00 46.99 2921 LYS A O 1
ATOM 635 N N . LEU A 1 103 ? 8.596 -7.341 43.802 1.00 52.74 2922 LEU A N 1
ATOM 636 C CA . LEU A 1 103 ? 7.608 -7.170 42.738 1.00 51.54 2922 LEU A CA 1
ATOM 637 C C . LEU A 1 103 ? 8.093 -6.173 41.697 1.00 47.45 2922 LEU A C 1
ATOM 638 O O . LEU A 1 103 ? 7.976 -6.416 40.490 1.00 42.83 2922 LEU A O 1
ATOM 643 N N . ILE A 1 104 ? 8.658 -5.050 42.146 1.00 44.87 2923 ILE A N 1
ATOM 644 C CA . ILE A 1 104 ? 9.176 -4.047 41.219 1.00 46.83 2923 ILE A CA 1
ATOM 645 C C . ILE A 1 104 ? 10.305 -4.631 40.382 1.00 46.68 2923 ILE A C 1
ATOM 646 O O . ILE A 1 104 ? 10.311 -4.513 39.151 1.00 43.44 2923 ILE A O 1
ATOM 651 N N . ALA A 1 105 ? 11.288 -5.254 41.046 1.00 43.47 2924 ALA A N 1
ATOM 652 C CA . ALA A 1 105 ? 12.405 -5.869 40.335 1.00 46.56 2924 ALA A CA 1
ATOM 653 C C . ALA A 1 105 ? 11.926 -6.902 39.323 1.00 44.19 2924 ALA A C 1
ATOM 654 O O . ALA A 1 105 ? 12.426 -6.950 38.193 1.00 42.91 2924 ALA A O 1
ATOM 656 N N . ASN A 1 106 ? 10.971 -7.748 39.714 1.00 43.82 2925 ASN A N 1
ATOM 657 C CA . ASN A 1 106 ? 10.496 -8.795 38.813 1.00 48.10 2925 ASN A CA 1
ATOM 658 C C . ASN A 1 106 ? 9.692 -8.221 37.655 1.00 37.99 2925 ASN A C 1
ATOM 659 O O . ASN A 1 106 ? 9.821 -8.684 36.514 1.00 38.12 2925 ASN A O 1
ATOM 664 N N . GLN A 1 107 ? 8.812 -7.256 37.936 1.00 39.58 2926 GLN A N 1
ATOM 665 C CA . GLN A 1 107 ? 8.071 -6.605 36.860 1.00 39.13 2926 GLN A CA 1
ATOM 666 C C . GLN A 1 107 ? 9.017 -5.864 35.917 1.00 37.08 2926 GLN A C 1
ATOM 667 O O . GLN A 1 107 ? 8.880 -5.953 34.689 1.00 36.90 2926 GLN A O 1
ATOM 673 N N . PHE A 1 108 ? 10.000 -5.144 36.474 1.00 40.00 2927 PHE A N 1
ATOM 674 C CA . PHE A 1 108 ? 11.004 -4.474 35.644 1.00 39.93 2927 PHE A CA 1
ATOM 675 C C . PHE A 1 108 ? 11.758 -5.467 34.768 1.00 40.89 2927 PHE A C 1
ATOM 676 O O . PHE A 1 108 ? 11.857 -5.290 33.544 1.00 32.87 2927 PHE A O 1
ATOM 684 N N . ASN A 1 109 ? 12.312 -6.515 35.383 1.00 38.86 2928 ASN A N 1
ATOM 685 C CA . ASN A 1 109 ? 13.052 -7.520 34.624 1.00 38.08 2928 ASN A CA 1
ATOM 686 C C . ASN A 1 109 ? 12.189 -8.137 33.524 1.00 38.26 2928 ASN A C 1
ATOM 687 O O . ASN A 1 109 ? 12.660 -8.340 32.397 1.00 35.87 2928 ASN A O 1
ATOM 692 N N . SER A 1 110 ? 10.924 -8.434 33.839 1.00 38.63 2929 SER A N 1
ATOM 693 C CA . SER A 1 110 ? 9.960 -8.901 32.847 1.00 39.54 2929 SER A CA 1
ATOM 694 C C . SER A 1 110 ? 9.858 -7.944 31.659 1.00 38.40 2929 SER A C 1
ATOM 695 O O . SER A 1 110 ? 9.904 -8.367 30.498 1.00 34.76 2929 SER A O 1
ATOM 698 N N . ALA A 1 111 ? 9.678 -6.649 31.938 1.00 36.31 2930 ALA A N 1
ATOM 699 C CA . ALA A 1 111 ? 9.562 -5.657 30.870 1.00 36.82 2930 ALA A CA 1
ATOM 700 C C . ALA A 1 111 ? 10.806 -5.624 29.985 1.00 37.90 2930 ALA A C 1
ATOM 701 O O . ALA A 1 111 ? 10.695 -5.530 28.757 1.00 36.76 2930 ALA A O 1
ATOM 703 N N . ILE A 1 112 ? 11.998 -5.660 30.591 1.00 37.95 2931 ILE A N 1
ATOM 704 C CA . ILE A 1 112 ? 13.236 -5.574 29.822 1.00 35.47 2931 ILE A CA 1
ATOM 705 C C . ILE A 1 112 ? 13.329 -6.715 28.815 1.00 32.74 2931 ILE A C 1
ATOM 706 O O . ILE A 1 112 ? 13.730 -6.512 27.660 1.00 32.98 2931 ILE A O 1
ATOM 711 N N . GLY A 1 113 ? 12.979 -7.933 29.233 1.00 34.91 2932 GLY A N 1
ATOM 712 C CA . GLY A 1 113 ? 13.065 -9.069 28.321 1.00 37.97 2932 GLY A CA 1
ATOM 713 C C . GLY A 1 113 ? 12.134 -8.944 27.129 1.00 35.95 2932 GLY A C 1
ATOM 714 O O . GLY A 1 113 ? 12.499 -9.293 26.001 1.00 35.50 2932 GLY A O 1
ATOM 715 N N . LYS A 1 114 ? 10.913 -8.455 27.366 1.00 36.24 2933 LYS A N 1
ATOM 716 C CA . LYS A 1 114 ? 9.984 -8.196 26.274 1.00 34.49 2933 LYS A CA 1
ATOM 717 C C . LYS A 1 114 ? 10.522 -7.106 25.354 1.00 32.48 2933 LYS A C 1
ATOM 718 O O . LYS A 1 114 ? 10.468 -7.232 24.122 1.00 35.04 2933 LYS A O 1
ATOM 724 N N . ILE A 1 115 ? 11.065 -6.036 25.943 1.00 31.45 2934 ILE A N 1
ATOM 725 C CA . ILE A 1 115 ? 11.637 -4.956 25.147 1.00 31.66 2934 ILE A CA 1
ATOM 726 C C . ILE A 1 115 ? 12.827 -5.463 24.345 1.00 34.38 2934 ILE A C 1
ATOM 727 O O . ILE A 1 115 ? 12.980 -5.137 23.162 1.00 31.90 2934 ILE A O 1
ATOM 732 N N . GLN A 1 116 ? 13.668 -6.301 24.960 1.00 37.04 2935 GLN A N 1
ATOM 733 C CA . GLN A 1 116 ? 14.745 -6.937 24.210 1.00 31.65 2935 GLN A CA 1
ATOM 734 C C . GLN A 1 116 ? 14.203 -7.700 23.009 1.00 32.50 2935 GLN A C 1
ATOM 735 O O . GLN A 1 116 ? 14.748 -7.596 21.905 1.00 32.33 2935 GLN A O 1
ATOM 741 N N . ASP A 1 117 ? 13.137 -8.484 23.214 1.00 31.17 2936 ASP A N 1
ATOM 742 C CA . ASP A 1 117 ? 12.482 -9.186 22.105 1.00 33.72 2936 ASP A CA 1
ATOM 743 C C . ASP A 1 117 ? 12.083 -8.218 20.994 1.00 32.87 2936 ASP A C 1
ATOM 744 O O . ASP A 1 117 ? 12.307 -8.482 19.802 1.00 31.95 2936 ASP A O 1
ATOM 749 N N . SER A 1 118 ? 11.426 -7.118 21.371 1.00 35.12 2937 SER A N 1
ATOM 750 C CA . SER A 1 118 ? 10.955 -6.156 20.379 1.00 32.37 2937 SER A CA 1
ATOM 751 C C . SER A 1 118 ? 12.114 -5.511 19.627 1.00 31.54 2937 SER A C 1
ATOM 752 O O . SER A 1 118 ? 12.012 -5.269 18.417 1.00 33.03 2937 SER A O 1
ATOM 755 N N . LEU A 1 119 ? 13.237 -5.248 20.313 1.00 30.65 2938 LEU A N 1
ATOM 756 C CA . LEU A 1 119 ? 14.393 -4.667 19.632 1.00 30.47 2938 LEU A CA 1
ATOM 757 C C . LEU A 1 119 ? 14.999 -5.648 18.636 1.00 32.61 2938 LEU A C 1
ATOM 758 O O . LEU A 1 119 ? 15.357 -5.259 17.521 1.00 31.09 2938 LEU A O 1
ATOM 763 N N . SER A 1 120 ? 15.108 -6.927 19.022 1.00 31.29 2939 SER A N 1
ATOM 764 C CA . SER A 1 120 ? 15.626 -7.952 18.117 1.00 32.19 2939 SER A CA 1
ATOM 765 C C . SER A 1 120 ? 14.744 -8.095 16.880 1.00 30.46 2939 SER A C 1
ATOM 766 O O . SER A 1 120 ? 15.250 -8.232 15.756 1.00 32.33 2939 SER A O 1
ATOM 769 N N . SER A 1 121 ? 13.418 -8.071 17.073 1.00 34.92 2940 SER A N 1
ATOM 770 C CA . SER A 1 121 ? 12.478 -8.176 15.961 1.00 29.13 2940 SER A CA 1
ATOM 771 C C . SER A 1 121 ? 12.536 -6.948 15.060 1.00 30.18 2940 SER A C 1
ATOM 772 O O . SER A 1 121 ? 12.447 -7.071 13.830 1.00 29.48 2940 SER A O 1
ATOM 775 N N . THR A 1 122 ? 12.676 -5.758 15.652 1.00 30.40 2941 THR A N 1
ATOM 776 C CA . THR A 1 122 ? 12.802 -4.538 14.851 1.00 31.78 2941 THR A CA 1
ATOM 777 C C . THR A 1 122 ? 14.056 -4.582 13.980 1.00 28.26 2941 THR A C 1
ATOM 778 O O . THR A 1 122 ? 14.010 -4.251 12.787 1.00 28.87 2941 THR A O 1
ATOM 782 N N . ALA A 1 123 ? 15.199 -4.967 14.573 1.00 31.32 2942 ALA A N 1
ATOM 783 C CA . ALA A 1 123 ? 16.436 -5.078 13.806 1.00 29.95 2942 ALA A CA 1
ATOM 784 C C . ALA A 1 123 ? 16.271 -6.037 12.636 1.00 30.43 2942 ALA A C 1
ATOM 785 O O . ALA A 1 123 ? 16.731 -5.752 11.519 1.00 29.69 2942 ALA A O 1
ATOM 787 N N . SER A 1 124 ? 15.624 -7.186 12.879 1.00 31.55 2943 SER A N 1
ATOM 788 C CA . SER A 1 124 ? 15.373 -8.153 11.814 1.00 31.12 2943 SER A CA 1
ATOM 789 C C . SER A 1 124 ? 14.547 -7.532 10.698 1.00 30.71 2943 SER A C 1
ATOM 790 O O . SER A 1 124 ? 14.903 -7.631 9.513 1.00 30.27 2943 SER A O 1
ATOM 793 N N . ALA A 1 125 ? 13.442 -6.870 11.060 1.00 32.50 2944 ALA A N 1
ATOM 794 C CA . ALA A 1 125 ? 12.570 -6.277 10.053 1.00 32.56 2944 ALA A CA 1
ATOM 795 C C . ALA A 1 125 ? 13.301 -5.202 9.252 1.00 28.45 2944 ALA A C 1
ATOM 796 O O . ALA A 1 125 ? 13.193 -5.154 8.018 1.00 30.44 2944 ALA A O 1
ATOM 798 N N . LEU A 1 126 ? 14.097 -4.368 9.932 1.00 30.76 2945 LEU A N 1
ATOM 799 C CA . LEU A 1 126 ? 14.877 -3.334 9.253 1.00 27.38 2945 LEU A CA 1
ATOM 800 C C . LEU A 1 126 ? 15.880 -3.938 8.283 1.00 28.62 2945 LEU A C 1
ATOM 801 O O . LEU A 1 126 ? 16.052 -3.426 7.172 1.00 28.43 2945 LEU A O 1
ATOM 806 N N . GLY A 1 127 ? 16.568 -5.015 8.691 1.00 30.54 2946 GLY A N 1
ATOM 807 C CA . GLY A 1 127 ? 17.519 -5.658 7.795 1.00 30.11 2946 GLY A CA 1
ATOM 808 C C . GLY A 1 127 ? 16.870 -6.228 6.548 1.00 30.16 2946 GLY A C 1
ATOM 809 O O . GLY A 1 127 ? 17.413 -6.117 5.445 1.00 31.21 2946 GLY A O 1
ATOM 810 N N . LYS A 1 128 ? 15.711 -6.868 6.710 1.00 29.43 2947 LYS A N 1
ATOM 811 C CA . LYS A 1 128 ? 15.009 -7.430 5.558 1.00 29.14 2947 LYS A CA 1
ATOM 812 C C . LYS A 1 128 ? 14.541 -6.334 4.607 1.00 30.33 2947 LYS A C 1
ATOM 813 O O . LYS A 1 128 ? 14.678 -6.464 3.380 1.00 30.30 2947 LYS A O 1
ATOM 819 N N . LEU A 1 129 ? 13.994 -5.241 5.156 1.00 30.48 2948 LEU A N 1
ATOM 820 C CA . LEU A 1 129 ? 13.634 -4.090 4.332 1.00 29.78 2948 LEU A CA 1
ATOM 821 C C . LEU A 1 129 ? 14.846 -3.511 3.608 1.00 30.16 2948 LEU A C 1
ATOM 822 O O . LEU A 1 129 ? 14.773 -3.218 2.411 1.00 30.31 2948 LEU A O 1
ATOM 827 N N . GLN A 1 130 ? 15.969 -3.327 4.321 1.00 31.51 2949 GLN A N 1
ATOM 828 C CA . GLN A 1 130 ? 17.189 -2.835 3.681 1.00 28.86 2949 GLN A CA 1
ATOM 829 C C . GLN A 1 130 ? 17.575 -3.715 2.497 1.00 30.41 2949 GLN A C 1
ATOM 830 O O . GLN A 1 130 ? 17.869 -3.222 1.400 1.00 30.54 2949 GLN A O 1
ATOM 836 N N . ASP A 1 131 ? 17.558 -5.035 2.705 1.00 32.24 2950 ASP A N 1
ATOM 837 C CA . ASP A 1 131 ? 18.008 -5.972 1.682 1.00 33.05 2950 ASP A CA 1
ATOM 838 C C . ASP A 1 131 ? 17.094 -5.966 0.461 1.00 31.25 2950 ASP A C 1
ATOM 839 O O . ASP A 1 131 ? 17.579 -5.955 -0.678 1.00 31.61 2950 ASP A O 1
ATOM 844 N N . VAL A 1 132 ? 15.767 -5.984 0.672 1.00 31.22 2951 VAL A N 1
ATOM 845 C CA . VAL A 1 132 ? 14.828 -5.996 -0.454 1.00 30.06 2951 VAL A CA 1
ATOM 846 C C . VAL A 1 132 ? 14.847 -4.662 -1.202 1.00 28.82 2951 VAL A C 1
ATOM 847 O O . VAL A 1 132 ? 14.834 -4.635 -2.444 1.00 31.67 2951 VAL A O 1
ATOM 851 N N . VAL A 1 133 ? 14.849 -3.542 -0.471 1.00 31.50 2952 VAL A N 1
ATOM 852 C CA . VAL A 1 133 ? 15.008 -2.232 -1.111 1.00 33.63 2952 VAL A CA 1
ATOM 853 C C . VAL A 1 133 ? 16.235 -2.222 -2.023 1.00 31.65 2952 VAL A C 1
ATOM 854 O O . VAL A 1 133 ? 16.170 -1.779 -3.175 1.00 31.69 2952 VAL A O 1
ATOM 858 N N . ASN A 1 134 ? 17.375 -2.721 -1.525 1.00 31.26 2953 ASN A N 1
ATOM 859 C CA . ASN A 1 134 ? 18.595 -2.687 -2.329 1.00 31.89 2953 ASN A CA 1
ATOM 860 C C . ASN A 1 134 ? 18.538 -3.666 -3.493 1.00 31.12 2953 ASN A C 1
ATOM 861 O O . ASN A 1 134 ? 19.002 -3.353 -4.600 1.00 32.64 2953 ASN A O 1
ATOM 866 N N . GLN A 1 135 ? 17.975 -4.853 -3.265 1.00 28.37 2954 GLN A N 1
ATOM 867 C CA . GLN A 1 135 ? 17.747 -5.799 -4.352 1.00 32.95 2954 GLN A CA 1
ATOM 868 C C . GLN A 1 135 ? 16.887 -5.176 -5.449 1.00 32.95 2954 GLN A C 1
ATOM 869 O O . GLN A 1 135 ? 17.203 -5.281 -6.637 1.00 29.97 2954 GLN A O 1
ATOM 875 N N . ASN A 1 136 ? 15.802 -4.497 -5.073 1.00 29.57 2955 ASN A N 1
ATOM 876 C CA . ASN A 1 136 ? 14.939 -3.911 -6.095 1.00 31.85 2955 ASN A CA 1
ATOM 877 C C . ASN A 1 136 ? 15.564 -2.684 -6.745 1.00 28.83 2955 ASN A C 1
ATOM 878 O O . ASN A 1 136 ? 15.293 -2.408 -7.926 1.00 31.19 2955 ASN A O 1
ATOM 883 N N . ALA A 1 137 ? 16.406 -1.945 -6.012 1.00 29.85 2956 ALA A N 1
ATOM 884 C CA . ALA A 1 137 ? 17.167 -0.872 -6.647 1.00 31.38 2956 ALA A CA 1
ATOM 885 C C . ALA A 1 137 ? 18.083 -1.426 -7.732 1.00 33.73 2956 ALA A C 1
ATOM 886 O O . ALA A 1 137 ? 18.166 -0.875 -8.842 1.00 31.88 2956 ALA A O 1
ATOM 888 N N . GLN A 1 138 ? 18.781 -2.517 -7.423 1.00 32.14 2957 GLN A N 1
ATOM 889 C CA . GLN A 1 138 ? 19.639 -3.169 -8.409 1.00 35.14 2957 GLN A CA 1
ATOM 890 C C . GLN A 1 138 ? 18.829 -3.654 -9.611 1.00 30.59 2957 GLN A C 1
ATOM 891 O O . GLN A 1 138 ? 19.274 -3.535 -10.768 1.00 32.82 2957 GLN A O 1
ATOM 897 N N . ALA A 1 139 ? 17.635 -4.206 -9.360 1.00 31.99 2958 ALA A N 1
ATOM 898 C CA . ALA A 1 139 ? 16.785 -4.676 -10.455 1.00 33.02 2958 ALA A CA 1
ATOM 899 C C . ALA A 1 139 ? 16.436 -3.537 -11.408 1.00 31.82 2958 ALA A C 1
ATOM 900 O O . ALA A 1 139 ? 16.578 -3.659 -12.634 1.00 30.88 2958 ALA A O 1
ATOM 902 N N . LEU A 1 140 ? 15.979 -2.417 -10.854 1.00 31.96 2959 LEU A N 1
ATOM 903 C CA . LEU A 1 140 ? 15.652 -1.255 -11.667 1.00 29.41 2959 LEU A CA 1
ATOM 904 C C . LEU A 1 140 ? 16.872 -0.747 -12.434 1.00 28.63 2959 LEU A C 1
ATOM 905 O O . LEU A 1 140 ? 16.765 -0.388 -13.617 1.00 31.26 2959 LEU A O 1
ATOM 910 N N . ASN A 1 141 ? 18.036 -0.686 -11.775 1.00 30.09 2960 ASN A N 1
ATOM 911 C CA . ASN A 1 141 ? 19.241 -0.223 -12.459 1.00 32.92 2960 ASN A CA 1
ATOM 912 C C . ASN A 1 141 ? 19.665 -1.191 -13.562 1.00 34.44 2960 ASN A C 1
ATOM 913 O O . ASN A 1 141 ? 20.167 -0.760 -14.613 1.00 31.14 2960 ASN A O 1
ATOM 918 N N . THR A 1 142 ? 19.469 -2.495 -13.350 1.00 29.79 2961 THR A N 1
ATOM 919 C CA . THR A 1 142 ? 19.733 -3.464 -14.410 1.00 31.04 2961 THR A CA 1
ATOM 920 C C . THR A 1 142 ? 18.789 -3.257 -15.588 1.00 33.10 2961 THR A C 1
ATOM 921 O O . THR A 1 142 ? 19.214 -3.311 -16.751 1.00 31.54 2961 THR A O 1
ATOM 925 N N . LEU A 1 143 ? 17.506 -3.004 -15.307 1.00 33.10 2962 LEU A N 1
ATOM 926 C CA . LEU A 1 143 ? 16.557 -2.732 -16.382 1.00 32.84 2962 LEU A CA 1
ATOM 927 C C . LEU A 1 143 ? 17.002 -1.519 -17.194 1.00 33.29 2962 LEU A C 1
ATOM 928 O O . LEU A 1 143 ? 17.044 -1.560 -18.431 1.00 33.80 2962 LEU A O 1
ATOM 933 N N . VAL A 1 144 ? 17.386 -0.438 -16.514 1.00 33.81 2963 VAL A N 1
ATOM 934 C CA . VAL A 1 144 ? 17.842 0.758 -17.227 1.00 32.55 2963 VAL A CA 1
ATOM 935 C C . VAL A 1 144 ? 19.048 0.439 -18.107 1.00 33.72 2963 VAL A C 1
ATOM 936 O O . VAL A 1 144 ? 19.092 0.802 -19.293 1.00 34.48 2963 VAL A O 1
ATOM 940 N N . LYS A 1 145 ? 20.040 -0.250 -17.540 1.00 34.29 2964 LYS A N 1
ATOM 941 C CA . LYS A 1 145 ? 21.232 -0.603 -18.303 1.00 35.68 2964 LYS A CA 1
ATOM 942 C C . LYS A 1 145 ? 20.886 -1.423 -19.539 1.00 34.99 2964 LYS A C 1
ATOM 943 O O . LYS A 1 145 ? 21.432 -1.181 -20.627 1.00 34.74 2964 LYS A O 1
ATOM 949 N N . GLN A 1 146 ? 19.982 -2.401 -19.402 1.00 34.82 2965 GLN A N 1
ATOM 950 C CA . GLN A 1 146 ? 19.638 -3.216 -20.569 1.00 37.43 2965 GLN A CA 1
ATOM 951 C C . GLN A 1 146 ? 18.918 -2.385 -21.627 1.00 42.21 2965 GLN A C 1
ATOM 952 O O . GLN A 1 146 ? 19.142 -2.569 -22.829 1.00 41.67 2965 GLN A O 1
ATOM 958 N N . LEU A 1 147 ? 18.064 -1.453 -21.201 1.00 38.81 2966 LEU A N 1
ATOM 959 C CA . LEU A 1 147 ? 17.285 -0.654 -22.140 1.00 41.23 2966 LEU A CA 1
ATOM 960 C C . LEU A 1 147 ? 18.068 0.509 -22.742 1.00 46.62 2966 LEU A C 1
ATOM 961 O O . LEU A 1 147 ? 17.579 1.129 -23.693 1.00 50.49 2966 LEU A O 1
ATOM 966 N N . SER A 1 148 ? 19.247 0.834 -22.216 1.00 40.26 2967 SER A N 1
ATOM 967 C CA . SER A 1 148 ? 19.978 2.008 -22.687 1.00 48.88 2967 SER A CA 1
ATOM 968 C C . SER A 1 148 ? 20.596 1.727 -24.053 1.00 52.55 2967 SER A C 1
ATOM 969 O O . SER A 1 148 ? 21.092 0.623 -24.298 1.00 45.62 2967 SER A O 1
ATOM 972 N N . GLY A 1 153 ? 18.947 7.021 -25.152 1.00 46.31 3167 GLY A N 1
ATOM 973 C CA . GLY A 1 153 ? 19.501 8.267 -24.645 1.00 46.49 3167 GLY A CA 1
ATOM 974 C C . GLY A 1 153 ? 18.765 8.814 -23.432 1.00 43.75 3167 GLY A C 1
ATOM 975 O O . GLY A 1 153 ? 19.370 9.052 -22.377 1.00 40.40 3167 GLY A O 1
ATOM 976 N N . ASP A 1 154 ? 17.446 8.996 -23.579 1.00 41.06 3168 ASP A N 1
ATOM 977 C CA . ASP A 1 154 ? 16.659 9.706 -22.577 1.00 38.23 3168 ASP A CA 1
ATOM 978 C C . ASP A 1 154 ? 16.373 8.921 -21.293 1.00 36.18 3168 ASP A C 1
ATOM 979 O O . ASP A 1 154 ? 15.778 9.505 -20.383 1.00 38.23 3168 ASP A O 1
ATOM 984 N N . ILE A 1 155 ? 16.767 7.648 -21.171 1.00 33.91 3169 ILE A N 1
ATOM 985 C CA . ILE A 1 155 ? 16.632 6.930 -19.895 1.00 32.79 3169 ILE A CA 1
ATOM 986 C C . ILE A 1 155 ? 17.969 6.572 -19.260 1.00 33.85 3169 ILE A C 1
ATOM 987 O O . ILE A 1 155 ? 17.982 6.049 -18.130 1.00 33.36 3169 ILE A O 1
ATOM 992 N N . SER A 1 156 ? 19.091 6.839 -19.933 1.00 33.55 3170 SER A N 1
ATOM 993 C CA . SER A 1 156 ? 20.369 6.245 -19.540 1.00 38.27 3170 SER A CA 1
ATOM 994 C C . SER A 1 156 ? 20.872 6.709 -18.171 1.00 37.68 3170 SER A C 1
ATOM 995 O O . SER A 1 156 ? 21.635 5.977 -17.528 1.00 36.65 3170 SER A O 1
ATOM 998 N N . GLY A 1 157 ? 20.464 7.891 -17.695 1.00 33.57 3171 GLY A N 1
ATOM 999 C CA . GLY A 1 157 ? 20.933 8.376 -16.409 1.00 33.29 3171 GLY A CA 1
ATOM 1000 C C . GLY A 1 157 ? 20.067 7.998 -15.219 1.00 31.66 3171 GLY A C 1
ATOM 1001 O O . GLY A 1 157 ? 20.430 8.266 -14.070 1.00 30.57 3171 GLY A O 1
ATOM 1002 N N . ILE A 1 158 ? 18.921 7.372 -15.459 1.00 32.95 3172 ILE A N 1
ATOM 1003 C CA . ILE A 1 158 ? 18.030 7.022 -14.362 1.00 33.38 3172 ILE A CA 1
ATOM 1004 C C . ILE A 1 158 ? 18.706 5.982 -13.479 1.00 31.93 3172 ILE A C 1
ATOM 1005 O O . ILE A 1 158 ? 19.197 4.953 -13.962 1.00 31.72 3172 ILE A O 1
ATOM 1010 N N . ASN A 1 159 ? 18.752 6.250 -12.174 1.00 32.56 3173 ASN A N 1
ATOM 1011 C CA . ASN A 1 159 ? 19.532 5.398 -11.283 1.00 34.61 3173 ASN A CA 1
ATOM 1012 C C . ASN A 1 159 ? 18.857 5.338 -9.927 1.00 36.82 3173 ASN A C 1
ATOM 1013 O O . ASN A 1 159 ? 18.645 6.377 -9.295 1.00 35.72 3173 ASN A O 1
ATOM 1018 N N . ALA A 1 160 ? 18.504 4.130 -9.500 1.00 33.97 3174 ALA A N 1
ATOM 1019 C CA . ALA A 1 160 ? 17.945 3.932 -8.176 1.00 32.60 3174 ALA A CA 1
ATOM 1020 C C . ALA A 1 160 ? 19.061 3.923 -7.136 1.00 35.75 3174 ALA A C 1
ATOM 1021 O O . ALA A 1 160 ? 20.148 3.380 -7.373 1.00 34.60 3174 ALA A O 1
ATOM 1023 N N . SER A 1 161 ? 18.781 4.517 -5.976 1.00 35.35 3175 SER A N 1
ATOM 1024 C CA . SER A 1 161 ? 19.746 4.610 -4.889 1.00 36.70 3175 SER A CA 1
ATOM 1025 C C . SER A 1 161 ? 19.636 3.399 -3.973 1.00 37.84 3175 SER A C 1
ATOM 1026 O O . SER A 1 161 ? 18.584 2.765 -3.858 1.00 33.64 3175 SER A O 1
ATOM 1029 N N . VAL A 1 162 ? 20.729 3.112 -3.278 1.00 35.10 3176 VAL A N 1
ATOM 1030 C CA . VAL A 1 162 ? 20.751 2.059 -2.283 1.00 32.52 3176 VAL A CA 1
ATOM 1031 C C . VAL A 1 162 ? 20.675 2.692 -0.899 1.00 37.01 3176 VAL A C 1
ATOM 1032 O O . VAL A 1 162 ? 21.076 3.838 -0.677 1.00 35.48 3176 VAL A O 1
ATOM 1036 N N . VAL A 1 163 ? 20.183 1.918 0.062 1.00 33.24 3177 VAL A N 1
ATOM 1037 C CA . VAL A 1 163 ? 20.035 2.380 1.434 1.00 30.71 3177 VAL A CA 1
ATOM 1038 C C . VAL A 1 163 ? 21.040 1.629 2.299 1.00 34.14 3177 VAL A C 1
ATOM 1039 O O . VAL A 1 163 ? 21.298 0.433 2.093 1.00 33.88 3177 VAL A O 1
ATOM 1043 N N . ASN A 1 164 ? 21.624 2.341 3.260 1.00 33.03 3178 ASN A N 1
ATOM 1044 C CA . ASN A 1 164 ? 22.560 1.751 4.208 1.00 33.25 3178 ASN A CA 1
ATOM 1045 C C . ASN A 1 164 ? 22.123 2.143 5.616 1.00 32.35 3178 ASN A C 1
ATOM 1046 O O . ASN A 1 164 ? 22.350 3.271 6.064 1.00 35.84 3178 ASN A O 1
ATOM 1051 N N . ILE A 1 165 ? 21.523 1.201 6.330 1.00 34.19 3179 ILE A N 1
ATOM 1052 C CA . ILE A 1 165 ? 21.117 1.458 7.704 1.00 32.95 3179 ILE A CA 1
ATOM 1053 C C . ILE A 1 165 ? 21.765 0.462 8.656 1.00 35.59 3179 ILE A C 1
ATOM 1054 O O . ILE A 1 165 ? 21.235 0.201 9.740 1.00 34.21 3179 ILE A O 1
ATOM 1059 N N . GLN A 1 166 ? 22.901 -0.115 8.249 1.00 36.62 3180 GLN A N 1
ATOM 1060 C CA . GLN A 1 166 ? 23.496 -1.179 9.050 1.00 39.31 3180 GLN A CA 1
ATOM 1061 C C . GLN A 1 166 ? 23.933 -0.662 10.413 1.00 37.08 3180 GLN A C 1
ATOM 1062 O O . GLN A 1 166 ? 23.815 -1.375 11.416 1.00 31.48 3180 GLN A O 1
ATOM 1068 N N . LYS A 1 167 ? 24.383 0.596 10.466 1.00 34.11 3181 LYS A N 1
ATOM 1069 C CA . LYS A 1 167 ? 24.782 1.208 11.728 1.00 40.05 3181 LYS A CA 1
ATOM 1070 C C . LYS A 1 167 ? 23.630 1.215 12.726 1.00 35.71 3181 LYS A C 1
ATOM 1071 O O . LYS A 1 167 ? 23.815 0.928 13.916 1.00 30.85 3181 LYS A O 1
ATOM 1077 N N . GLU A 1 168 ? 22.432 1.559 12.251 1.00 34.71 3182 GLU A N 1
ATOM 1078 C CA . GLU A 1 168 ? 21.260 1.575 13.115 1.00 34.67 3182 GLU A CA 1
ATOM 1079 C C . GLU A 1 168 ? 20.862 0.162 13.527 1.00 30.68 3182 GLU A C 1
ATOM 1080 O O . GLU A 1 168 ? 20.534 -0.084 14.695 1.00 30.22 3182 GLU A O 1
ATOM 1086 N N . ILE A 1 169 ? 20.878 -0.779 12.580 1.00 29.95 3183 ILE A N 1
ATOM 1087 C CA . ILE A 1 169 ? 20.557 -2.170 12.904 1.00 32.80 3183 ILE A CA 1
ATOM 1088 C C . ILE A 1 169 ? 21.524 -2.710 13.949 1.00 32.71 3183 ILE A C 1
ATOM 1089 O O . ILE A 1 169 ? 21.109 -3.337 14.939 1.00 34.50 3183 ILE A O 1
ATOM 1094 N N . ASP A 1 170 ? 22.827 -2.481 13.739 1.00 34.55 3184 ASP A N 1
ATOM 1095 C CA . ASP A 1 170 ? 23.829 -2.900 14.719 1.00 32.57 3184 ASP A CA 1
ATOM 1096 C C . ASP A 1 170 ? 23.525 -2.316 16.090 1.00 34.74 3184 ASP A C 1
ATOM 1097 O O . ASP A 1 170 ? 23.629 -3.011 17.107 1.00 35.01 3184 ASP A O 1
ATOM 1102 N N . ARG A 1 171 ? 23.135 -1.040 16.135 1.00 34.82 3185 ARG A N 1
ATOM 1103 C CA . ARG A 1 171 ? 22.875 -0.389 17.415 1.00 33.84 3185 ARG A CA 1
ATOM 1104 C C . ARG A 1 171 ? 21.688 -1.031 18.141 1.00 32.28 3185 ARG A C 1
ATOM 1105 O O . ARG A 1 171 ? 21.737 -1.223 19.367 1.00 34.03 3185 ARG A O 1
ATOM 1113 N N . LEU A 1 172 ? 20.604 -1.354 17.415 1.00 32.28 3186 LEU A N 1
ATOM 1114 C CA . LEU A 1 172 ? 19.472 -2.037 18.041 1.00 31.12 3186 LEU A CA 1
ATOM 1115 C C . LEU A 1 172 ? 19.900 -3.346 18.685 1.00 28.63 3186 LEU A C 1
ATOM 1116 O O . LEU A 1 172 ? 19.530 -3.638 19.830 1.00 32.05 3186 LEU A O 1
ATOM 1121 N N . ASN A 1 173 ? 20.646 -4.171 17.946 1.00 30.71 3187 ASN A N 1
ATOM 1122 C CA . ASN A 1 173 ? 21.069 -5.447 18.514 1.00 35.47 3187 ASN A CA 1
ATOM 1123 C C . ASN A 1 173 ? 21.998 -5.241 19.704 1.00 35.46 3187 ASN A C 1
ATOM 1124 O O . ASN A 1 173 ? 21.945 -5.998 20.680 1.00 35.03 3187 ASN A O 1
ATOM 1129 N N . GLU A 1 174 ? 22.843 -4.212 19.649 1.00 33.04 3188 GLU A N 1
ATOM 1130 C CA . GLU A 1 174 ? 23.741 -3.958 20.773 1.00 36.36 3188 GLU A CA 1
ATOM 1131 C C . GLU A 1 174 ? 22.965 -3.533 22.016 1.00 35.32 3188 GLU A C 1
ATOM 1132 O O . GLU A 1 174 ? 23.296 -3.948 23.131 1.00 34.93 3188 GLU A O 1
ATOM 1138 N N . VAL A 1 175 ? 21.937 -2.696 21.844 1.00 35.34 3189 VAL A N 1
ATOM 1139 C CA . VAL A 1 175 ? 21.097 -2.306 22.974 1.00 36.38 3189 VAL A CA 1
ATOM 1140 C C . VAL A 1 175 ? 20.338 -3.509 23.522 1.00 31.91 3189 VAL A C 1
ATOM 1141 O O . VAL A 1 175 ? 20.230 -3.687 24.743 1.00 39.08 3189 VAL A O 1
ATOM 1145 N N . ALA A 1 176 ? 19.771 -4.334 22.630 1.00 30.67 3190 ALA A N 1
ATOM 1146 C CA . ALA A 1 176 ? 19.094 -5.555 23.059 1.00 33.75 3190 ALA A CA 1
ATOM 1147 C C . ALA A 1 176 ? 20.008 -6.413 23.925 1.00 38.27 3190 ALA A C 1
ATOM 1148 O O . ALA A 1 176 ? 19.565 -7.003 24.917 1.00 42.86 3190 ALA A O 1
ATOM 1150 N N . LYS A 1 177 ? 21.281 -6.512 23.538 1.00 38.19 3191 LYS A N 1
ATOM 1151 C CA . LYS A 1 177 ? 22.260 -7.279 24.308 1.00 36.99 3191 LYS A CA 1
ATOM 1152 C C . LYS A 1 177 ? 22.646 -6.556 25.597 1.00 37.19 3191 LYS A C 1
ATOM 1153 O O . LYS A 1 177 ? 22.604 -7.143 26.686 1.00 38.01 3191 LYS A O 1
ATOM 1159 N N . ASN A 1 178 ? 23.004 -5.270 25.492 1.00 37.02 3192 ASN A N 1
ATOM 1160 C CA . ASN A 1 178 ? 23.476 -4.517 26.652 1.00 40.03 3192 ASN A CA 1
ATOM 1161 C C . ASN A 1 178 ? 22.401 -4.296 27.702 1.00 37.21 3192 ASN A C 1
ATOM 1162 O O . ASN A 1 178 ? 22.743 -4.012 28.851 1.00 31.59 3192 ASN A O 1
ATOM 1167 N N . LEU A 1 179 ? 21.120 -4.401 27.343 1.00 35.49 3193 LEU A N 1
ATOM 1168 C CA . LEU A 1 179 ? 20.072 -4.290 28.350 1.00 35.16 3193 LEU A CA 1
ATOM 1169 C C . LEU A 1 179 ? 20.170 -5.386 29.404 1.00 39.81 3193 LEU A C 1
ATOM 1170 O O . LEU A 1 179 ? 19.601 -5.238 30.492 1.00 40.69 3193 LEU A O 1
ATOM 1175 N N . ASN A 1 180 ? 20.884 -6.479 29.112 1.00 39.81 3194 ASN A N 1
ATOM 1176 C CA . ASN A 1 180 ? 21.106 -7.509 30.124 1.00 42.55 3194 ASN A CA 1
ATOM 1177 C C . ASN A 1 180 ? 21.791 -6.935 31.358 1.00 40.58 3194 ASN A C 1
ATOM 1178 O O . ASN A 1 180 ? 21.504 -7.352 32.488 1.00 41.91 3194 ASN A O 1
ATOM 1183 N N . GLU A 1 181 ? 22.687 -5.964 31.166 1.00 40.17 3195 GLU A N 1
ATOM 1184 C CA . GLU A 1 181 ? 23.364 -5.344 32.300 1.00 44.44 3195 GLU A CA 1
ATOM 1185 C C . GLU A 1 181 ? 22.449 -4.443 33.117 1.00 48.26 3195 GLU A C 1
ATOM 1186 O O . GLU A 1 181 ? 22.806 -4.097 34.249 1.00 46.88 3195 GLU A O 1
ATOM 1192 N N . SER A 1 182 ? 21.309 -4.026 32.565 1.00 43.36 3196 SER A N 1
ATOM 1193 C CA . SER A 1 182 ? 20.355 -3.213 33.307 1.00 43.55 3196 SER A CA 1
ATOM 1194 C C . SER A 1 182 ? 19.413 -4.041 34.165 1.00 38.97 3196 SER A C 1
ATOM 1195 O O . SER A 1 182 ? 18.649 -3.459 34.942 1.00 43.20 3196 SER A O 1
ATOM 1198 N N . LEU A 1 183 ? 19.437 -5.371 34.041 1.00 39.27 3197 LEU A N 1
ATOM 1199 C CA . LEU A 1 183 ? 18.552 -6.203 34.845 1.00 36.95 3197 LEU A CA 1
ATOM 1200 C C . LEU A 1 183 ? 18.914 -6.090 36.321 1.00 43.75 3197 LEU A C 1
ATOM 1201 O O . LEU A 1 183 ? 20.070 -5.864 36.688 1.00 46.64 3197 LEU A O 1
ATOM 1206 N N . ILE A 1 184 ? 17.912 -6.270 37.173 1.00 44.44 3198 ILE A N 1
ATOM 1207 C CA . ILE A 1 184 ? 18.077 -6.172 38.617 1.00 50.45 3198 ILE A CA 1
ATOM 1208 C C . ILE A 1 184 ? 18.231 -7.574 39.191 1.00 47.95 3198 ILE A C 1
ATOM 1209 O O . ILE A 1 184 ? 17.406 -8.456 38.928 1.00 44.18 3198 ILE A O 1
ATOM 1214 N N . ASP A 1 185 ? 19.289 -7.785 39.966 1.00 48.68 3199 ASP A N 1
ATOM 1215 C CA . ASP A 1 185 ? 19.458 -9.037 40.700 1.00 59.31 3199 ASP A CA 1
ATOM 1216 C C . ASP A 1 185 ? 18.913 -8.855 42.119 1.00 62.52 3199 ASP A C 1
ATOM 1217 O O . ASP A 1 185 ? 19.350 -7.955 42.845 1.00 45.96 3199 AS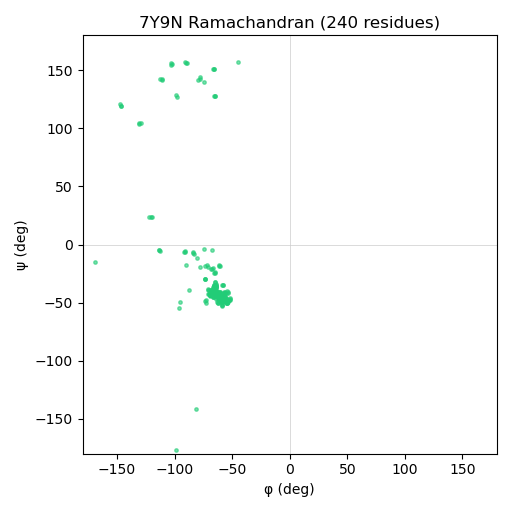P A O 1
ATOM 1222 N N . GLU A 1 196 ? 21.676 0.438 49.631 1.00 84.94 4918 GLU A N 1
ATOM 1223 C CA . GLU A 1 196 ? 20.241 0.160 49.610 1.00 76.36 4918 GLU A CA 1
ATOM 1224 C C . GLU A 1 196 ? 19.707 -0.047 48.184 1.00 77.45 4918 GLU A C 1
ATOM 1225 O O . GLU A 1 196 ? 20.266 0.434 47.181 1.00 61.66 4918 GLU A O 1
ATOM 1231 N N . ASN A 1 197 ? 18.583 -0.758 48.120 1.00 68.78 4919 ASN A N 1
ATOM 1232 C CA . ASN A 1 197 ? 18.151 -1.342 46.864 1.00 67.27 4919 ASN A CA 1
ATOM 1233 C C . ASN A 1 197 ? 17.242 -0.426 46.055 1.00 59.03 4919 ASN A C 1
ATOM 1234 O O . ASN A 1 197 ? 17.088 -0.640 44.851 1.00 55.98 4919 ASN A O 1
ATOM 1239 N N . GLN A 1 198 ? 16.644 0.596 46.669 1.00 55.14 4920 GLN A N 1
ATOM 1240 C CA . GLN A 1 198 ? 15.872 1.539 45.865 1.00 59.56 4920 GLN A CA 1
ATOM 1241 C C . GLN A 1 198 ? 16.785 2.321 44.925 1.00 55.28 4920 GLN A C 1
ATOM 1242 O O . GLN A 1 198 ? 16.422 2.607 43.781 1.00 56.36 4920 GLN A O 1
ATOM 1248 N N . LYS A 1 199 ? 17.962 2.711 45.411 1.00 49.14 4921 LYS A N 1
ATOM 1249 C CA . LYS A 1 199 ? 18.985 3.304 44.555 1.00 52.43 4921 LYS A CA 1
ATOM 1250 C C . LYS A 1 199 ? 19.334 2.370 43.411 1.00 44.74 4921 LYS A C 1
ATOM 1251 O O . LYS A 1 199 ? 19.392 2.791 42.247 1.00 42.66 4921 LYS A O 1
ATOM 1257 N N . LEU A 1 200 ? 19.587 1.102 43.736 1.00 48.18 4922 LEU A N 1
ATOM 1258 C CA . LEU A 1 200 ? 19.963 0.128 42.720 1.00 49.30 4922 LEU A CA 1
ATOM 1259 C C . LEU A 1 200 ? 18.865 -0.010 41.681 1.00 45.35 4922 LEU A C 1
ATOM 1260 O O . LEU A 1 200 ? 19.130 0.006 40.472 1.00 45.82 4922 LEU A O 1
ATOM 1265 N N . ILE A 1 201 ? 17.618 -0.120 42.134 1.00 46.57 4923 ILE A N 1
ATOM 1266 C CA . ILE A 1 201 ? 16.494 -0.215 41.210 1.00 44.27 4923 ILE A CA 1
ATOM 1267 C C . ILE A 1 201 ? 16.396 1.059 40.383 1.00 44.04 4923 ILE A C 1
ATOM 1268 O O . ILE A 1 201 ? 16.284 1.014 39.153 1.00 42.84 4923 ILE A O 1
ATOM 1273 N N . ALA A 1 202 ? 16.432 2.215 41.051 1.00 42.37 4924 ALA A N 1
ATOM 1274 C CA . ALA A 1 202 ? 16.382 3.490 40.346 1.00 43.64 4924 ALA A CA 1
ATOM 1275 C C . ALA A 1 202 ? 17.510 3.612 39.331 1.00 45.78 4924 ALA A C 1
ATOM 1276 O O . ALA A 1 202 ? 17.297 4.081 38.208 1.00 43.08 4924 ALA A O 1
ATOM 1278 N N . ASN A 1 203 ? 18.727 3.227 39.716 1.00 43.86 4925 ASN A N 1
ATOM 1279 C CA . ASN A 1 203 ? 19.856 3.379 38.804 1.00 45.64 4925 ASN A CA 1
ATOM 1280 C C . ASN A 1 203 ? 19.770 2.389 37.652 1.00 38.70 4925 ASN A C 1
ATOM 1281 O O . ASN A 1 203 ? 20.044 2.742 36.497 1.00 38.80 4925 ASN A O 1
ATOM 1286 N N . GLN A 1 204 ? 19.408 1.141 37.948 1.00 37.92 4926 GLN A N 1
ATOM 1287 C CA . GLN A 1 204 ? 19.234 0.163 36.880 1.00 40.65 4926 GLN A CA 1
ATOM 1288 C C . GLN A 1 204 ? 18.123 0.596 35.926 1.00 39.59 4926 GLN A C 1
ATOM 1289 O O . GLN A 1 204 ? 18.285 0.524 34.700 1.00 37.09 4926 GLN A O 1
ATOM 1295 N N . PHE A 1 205 ? 17.003 1.089 36.470 1.00 37.35 4927 PHE A N 1
ATOM 1296 C CA . PHE A 1 205 ? 15.926 1.621 35.631 1.00 38.20 4927 PHE A CA 1
ATOM 1297 C C . PHE A 1 205 ? 16.419 2.770 34.756 1.00 41.57 4927 PHE A C 1
ATOM 1298 O O . PHE A 1 205 ? 16.221 2.766 33.532 1.00 33.71 4927 PHE A O 1
ATOM 1306 N N . ASN A 1 206 ? 17.055 3.775 35.369 1.00 39.71 4928 ASN A N 1
ATOM 1307 C CA . ASN A 1 206 ? 17.572 4.903 34.596 1.00 44.08 4928 ASN A CA 1
ATOM 1308 C C . ASN A 1 206 ? 18.544 4.440 33.507 1.00 41.46 4928 ASN A C 1
ATOM 1309 O O . ASN A 1 206 ? 18.538 4.975 32.391 1.00 37.54 4928 ASN A O 1
ATOM 1314 N N . SER A 1 207 ? 19.406 3.471 33.826 1.00 42.78 4929 SER A N 1
ATOM 1315 C CA . SER A 1 207 ? 20.286 2.879 32.822 1.00 39.00 4929 SER A CA 1
ATOM 1316 C C . SER A 1 207 ? 19.500 2.333 31.632 1.00 37.52 4929 SER A C 1
ATOM 1317 O O . SER A 1 207 ? 19.847 2.591 30.469 1.00 35.37 4929 SER A O 1
ATOM 1320 N N . ALA A 1 208 ? 18.470 1.527 31.906 1.00 38.54 4930 ALA A N 1
ATOM 1321 C CA . ALA A 1 208 ? 17.659 0.932 30.844 1.00 36.73 4930 ALA A CA 1
ATOM 1322 C C . ALA A 1 208 ? 16.994 1.999 29.980 1.00 37.74 4930 ALA A C 1
ATOM 1323 O O . ALA A 1 208 ? 16.971 1.890 28.748 1.00 36.72 4930 ALA A O 1
ATOM 1325 N N . ILE A 1 209 ? 16.428 3.029 30.612 1.00 35.39 4931 ILE A N 1
ATOM 1326 C CA . ILE A 1 209 ? 15.725 4.068 29.862 1.00 35.07 4931 ILE A CA 1
ATOM 1327 C C . ILE A 1 209 ? 16.657 4.730 28.857 1.00 33.23 4931 ILE A C 1
ATOM 1328 O O . ILE A 1 209 ? 16.271 4.988 27.712 1.00 30.26 4931 ILE A O 1
ATOM 1333 N N . GLY A 1 210 ? 17.890 5.027 29.267 1.00 35.58 4932 GLY A N 1
ATOM 1334 C CA . GLY A 1 210 ? 18.829 5.666 28.352 1.00 38.55 4932 GLY A CA 1
ATOM 1335 C C . GLY A 1 210 ? 19.175 4.797 27.157 1.00 34.82 4932 GLY A C 1
ATOM 1336 O O . GLY A 1 210 ? 19.311 5.286 26.033 1.00 37.31 4932 GLY A O 1
ATOM 1337 N N . LYS A 1 211 ? 19.348 3.497 27.387 1.00 36.71 4933 LYS A N 1
ATOM 1338 C CA . LYS A 1 211 ? 19.580 2.571 26.285 1.00 32.84 4933 LYS A CA 1
ATOM 1339 C C . LYS A 1 211 ? 18.369 2.504 25.357 1.00 32.94 4933 LYS A C 1
ATOM 1340 O O . LYS A 1 211 ? 18.516 2.468 24.125 1.00 33.52 4933 LYS A O 1
ATOM 1346 N N . ILE A 1 212 ? 17.166 2.470 25.934 1.00 30.78 4934 ILE A N 1
ATOM 1347 C CA . ILE A 1 212 ? 15.945 2.423 25.132 1.00 30.44 4934 ILE A CA 1
ATOM 1348 C C . ILE A 1 212 ? 15.785 3.709 24.327 1.00 35.28 4934 ILE A C 1
ATOM 1349 O O . ILE A 1 212 ? 15.432 3.673 23.143 1.00 30.52 4934 ILE A O 1
ATOM 1354 N N . GLN A 1 213 ? 16.082 4.860 24.936 1.00 34.40 4935 GLN A N 1
ATOM 1355 C CA . GLN A 1 213 ? 16.101 6.104 24.174 1.00 31.33 4935 GLN A CA 1
ATOM 1356 C C . GLN A 1 213 ? 17.056 6.004 22.992 1.00 33.65 4935 GLN A C 1
ATOM 1357 O O . GLN A 1 213 ? 16.723 6.423 21.882 1.00 30.84 4935 GLN A O 1
ATOM 1363 N N . ASP A 1 214 ? 18.260 5.472 23.223 1.00 31.50 4936 ASP A N 1
ATOM 1364 C CA . ASP A 1 214 ? 19.218 5.268 22.134 1.00 33.52 4936 ASP A CA 1
ATOM 1365 C C . ASP A 1 214 ? 18.595 4.450 21.009 1.00 32.57 4936 ASP A C 1
ATOM 1366 O O . ASP A 1 214 ? 18.707 4.801 19.830 1.00 33.28 4936 ASP A O 1
ATOM 1371 N N . SER A 1 215 ? 17.966 3.328 21.361 1.00 32.87 4937 SER A N 1
ATOM 1372 C CA . SER A 1 215 ? 17.353 2.456 20.356 1.00 32.30 4937 SER A CA 1
ATOM 1373 C C . SER A 1 215 ? 16.206 3.149 19.619 1.00 27.73 4937 SER A C 1
ATOM 1374 O O . SER A 1 215 ? 16.016 2.939 18.413 1.00 31.14 4937 SER A O 1
ATOM 1377 N N . LEU A 1 216 ? 15.432 3.982 20.314 1.00 28.10 4938 LEU A N 1
ATOM 1378 C CA . LEU A 1 216 ? 14.346 4.691 19.639 1.00 29.95 4938 LEU A CA 1
ATOM 1379 C C . LEU A 1 216 ? 14.887 5.697 18.626 1.00 33.74 4938 LEU A C 1
ATOM 1380 O O . LEU A 1 216 ? 14.358 5.807 17.516 1.00 29.68 4938 LEU A O 1
ATOM 1385 N N . SER A 1 217 ? 15.941 6.433 18.996 1.00 33.93 4939 SER A N 1
ATOM 1386 C CA . SER A 1 217 ? 16.553 7.390 18.082 1.00 31.00 4939 SER A CA 1
ATOM 1387 C C . SER A 1 217 ? 17.116 6.688 16.848 1.00 28.86 4939 SER A C 1
ATOM 1388 O O . SER A 1 217 ? 16.975 7.184 15.719 1.00 29.40 4939 SER A O 1
ATOM 1391 N N . SER A 1 218 ? 17.766 5.535 17.048 1.00 32.38 4940 SER A N 1
ATOM 1392 C CA . SER A 1 218 ? 18.330 4.775 15.933 1.00 28.27 4940 SER A CA 1
ATOM 1393 C C . SER A 1 218 ? 17.238 4.193 15.044 1.00 29.62 4940 SER A C 1
ATOM 1394 O O . SER A 1 218 ? 17.392 4.145 13.816 1.00 29.83 4940 SER A O 1
ATOM 1397 N N . THR A 1 219 ? 16.144 3.719 15.645 1.00 32.11 4941 THR A N 1
ATOM 1398 C CA . THR A 1 219 ? 15.019 3.214 14.856 1.00 31.52 4941 THR A CA 1
ATOM 1399 C C . THR A 1 219 ? 14.432 4.319 13.982 1.00 27.44 4941 THR A C 1
ATOM 1400 O O . THR A 1 219 ? 14.178 4.115 12.785 1.00 28.89 4941 THR A O 1
ATOM 1404 N N . ALA A 1 220 ? 14.205 5.503 14.571 1.00 32.67 4942 ALA A N 1
ATOM 1405 C CA . ALA A 1 220 ? 13.671 6.631 13.809 1.00 28.67 4942 ALA A CA 1
ATOM 1406 C C . ALA A 1 220 ? 14.576 6.977 12.636 1.00 31.03 4942 ALA A C 1
ATOM 14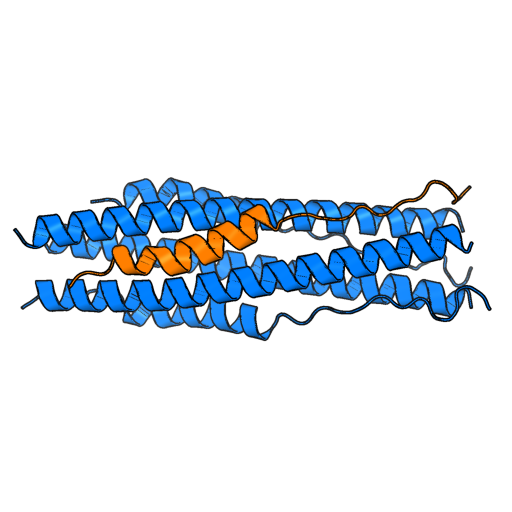07 O O . ALA A 1 220 ? 14.094 7.213 11.523 1.00 29.12 4942 ALA A O 1
ATOM 1409 N N . SER A 1 221 ? 15.898 6.996 12.871 1.00 30.05 4943 SER A N 1
ATOM 1410 C CA . SER A 1 221 ? 16.853 7.254 11.799 1.00 28.82 4943 SER A CA 1
ATOM 1411 C C . SER A 1 221 ? 16.730 6.209 10.696 1.00 29.78 4943 SER A C 1
ATOM 1412 O O . SER A 1 221 ? 16.674 6.548 9.507 1.00 28.95 4943 SER A O 1
ATOM 1415 N N . ALA A 1 222 ? 16.692 4.926 11.069 1.00 29.55 4944 ALA A N 1
ATOM 1416 C CA . ALA A 1 222 ? 16.615 3.874 10.057 1.00 30.18 4944 ALA A CA 1
ATOM 1417 C C . ALA A 1 222 ? 15.330 3.989 9.246 1.00 27.20 4944 ALA A C 1
ATOM 1418 O O . ALA A 1 222 ? 15.342 3.844 8.012 1.00 29.57 4944 ALA A O 1
ATOM 1420 N N . LEU A 1 223 ? 14.216 4.274 9.922 1.00 29.11 4945 LEU A N 1
ATOM 1421 C CA . LEU A 1 223 ? 12.931 4.435 9.244 1.00 26.56 4945 LEU A CA 1
ATOM 1422 C C . LEU A 1 223 ? 12.949 5.613 8.279 1.00 29.81 4945 LEU A C 1
ATOM 1423 O O . LEU A 1 223 ? 12.424 5.509 7.168 1.00 27.13 4945 LEU A O 1
ATOM 1428 N N . GLY A 1 224 ? 13.529 6.748 8.682 1.00 28.67 4946 GLY A N 1
ATOM 1429 C CA . GLY A 1 224 ? 13.615 7.882 7.765 1.00 27.96 4946 GLY A CA 1
ATOM 1430 C C . GLY A 1 224 ? 14.451 7.588 6.528 1.00 31.05 4946 GLY A C 1
ATOM 1431 O O . GLY A 1 224 ? 14.098 7.985 5.416 1.00 30.92 4946 GLY A O 1
ATOM 1432 N N . LYS A 1 225 ? 15.583 6.904 6.706 1.00 30.22 4947 LYS A N 1
ATOM 1433 C CA . LYS A 1 225 ? 16.428 6.576 5.560 1.00 30.63 4947 LYS A CA 1
ATOM 1434 C C . LYS A 1 225 ? 15.721 5.624 4.598 1.00 29.21 4947 LYS A C 1
ATOM 1435 O O . LYS A 1 225 ? 15.812 5.788 3.373 1.00 30.22 4947 LYS A O 1
ATOM 1441 N N . LEU A 1 226 ? 15.050 4.597 5.131 1.00 31.71 4948 LEU A N 1
ATOM 1442 C CA . LEU A 1 226 ? 14.229 3.723 4.294 1.00 29.44 4948 LEU A CA 1
ATOM 1443 C C . LEU A 1 226 ? 13.121 4.502 3.586 1.00 28.04 4948 LEU A C 1
ATOM 1444 O O . LEU A 1 226 ? 12.910 4.338 2.380 1.00 29.74 4948 LEU A O 1
ATOM 1449 N N . GLN A 1 227 ? 12.398 5.350 4.321 1.00 28.53 4949 GLN A N 1
ATOM 1450 C CA . GLN A 1 227 ? 11.356 6.170 3.702 1.00 26.64 4949 GLN A CA 1
ATOM 1451 C C . GLN A 1 227 ? 11.919 6.941 2.514 1.00 28.01 4949 GLN A C 1
ATOM 1452 O O . GLN A 1 227 ? 11.356 6.920 1.414 1.00 30.71 4949 GLN A O 1
ATOM 1458 N N . ASP A 1 228 ? 13.076 7.578 2.718 1.00 33.98 4950 ASP A N 1
ATOM 1459 C CA . ASP A 1 228 ? 13.666 8.438 1.697 1.00 34.32 4950 ASP A CA 1
ATOM 1460 C C . ASP A 1 228 ? 14.105 7.647 0.471 1.00 31.95 4950 ASP A C 1
ATOM 1461 O O . ASP A 1 228 ? 13.865 8.072 -0.661 1.00 30.15 4950 ASP A O 1
ATOM 1466 N N . VAL A 1 229 ? 14.778 6.509 0.672 1.00 30.34 4951 VAL A N 1
ATOM 1467 C CA . VAL A 1 229 ? 15.249 5.719 -0.469 1.00 30.34 4951 VAL A CA 1
ATOM 1468 C C . VAL A 1 229 ? 14.082 5.072 -1.218 1.00 30.37 4951 VAL A C 1
ATOM 1469 O O . VAL A 1 229 ? 14.083 5.016 -2.454 1.00 31.78 4951 VAL A O 1
ATOM 1473 N N . VAL A 1 230 ? 13.114 4.508 -0.490 1.00 30.40 4952 VAL A N 1
ATOM 1474 C CA . VAL A 1 230 ? 11.902 3.979 -1.127 1.00 32.60 4952 VAL A CA 1
ATOM 1475 C C . VAL A 1 230 ? 11.276 5.032 -2.036 1.00 31.16 4952 VAL A C 1
ATOM 1476 O O . VAL A 1 230 ? 10.903 4.753 -3.181 1.00 29.08 4952 VAL A O 1
ATOM 1480 N N . ASN A 1 231 ? 11.154 6.264 -1.536 1.00 30.17 4953 ASN A N 1
ATOM 1481 C CA . ASN A 1 231 ? 10.523 7.319 -2.324 1.00 30.42 4953 ASN A CA 1
ATOM 1482 C C . ASN A 1 231 ? 11.393 7.761 -3.492 1.00 32.54 4953 ASN A C 1
ATOM 1483 O O . ASN A 1 231 ? 10.871 8.067 -4.573 1.00 29.39 4953 ASN A O 1
ATOM 1488 N N . GLN A 1 232 ? 12.713 7.828 -3.290 1.00 29.73 4954 GLN A N 1
ATOM 1489 C CA . GLN A 1 232 ? 13.637 8.099 -4.391 1.00 32.84 4954 GLN A CA 1
ATOM 1490 C C . GLN A 1 232 ? 13.492 7.075 -5.508 1.00 30.04 4954 GLN A C 1
ATOM 1491 O O . GLN A 1 232 ? 13.477 7.421 -6.695 1.00 31.55 4954 GLN A O 1
ATOM 1497 N N . ASN A 1 233 ? 13.452 5.792 -5.145 1.00 30.07 4955 ASN A N 1
ATOM 1498 C CA . ASN A 1 233 ? 13.369 4.741 -6.150 1.00 29.91 4955 ASN A CA 1
ATOM 1499 C C . ASN A 1 233 ? 11.983 4.662 -6.782 1.00 29.35 4955 ASN A C 1
ATOM 1500 O O . ASN A 1 233 ? 11.866 4.279 -7.953 1.00 30.84 4955 ASN A O 1
ATOM 1505 N N . ALA A 1 234 ? 10.933 5.032 -6.045 1.00 27.77 4956 ALA A N 1
ATOM 1506 C CA . ALA A 1 234 ? 9.612 5.159 -6.667 1.00 31.41 4956 ALA A CA 1
ATOM 1507 C C . ALA A 1 234 ? 9.617 6.238 -7.747 1.00 33.06 4956 ALA A C 1
ATOM 1508 O O . ALA A 1 234 ? 9.096 6.032 -8.853 1.00 31.34 4956 ALA A O 1
ATOM 1510 N N . GLN A 1 235 ? 10.207 7.395 -7.438 1.00 30.06 4957 GLN A N 1
ATOM 1511 C CA . GLN A 1 235 ? 10.346 8.471 -8.418 1.00 32.38 4957 GLN A CA 1
ATOM 1512 C C . GLN A 1 235 ? 11.176 8.023 -9.620 1.00 30.32 4957 GLN A C 1
ATOM 1513 O O . GLN A 1 235 ? 10.862 8.372 -10.767 1.00 32.07 4957 GLN A O 1
ATOM 1519 N N . ALA A 1 236 ? 12.255 7.270 -9.373 1.00 30.49 4958 ALA A N 1
ATOM 1520 C CA . ALA A 1 236 ? 13.094 6.769 -10.463 1.00 30.12 4958 ALA A CA 1
ATOM 1521 C C . ALA A 1 236 ? 12.291 5.879 -11.406 1.00 31.35 4958 ALA A C 1
ATOM 1522 O O . ALA A 1 236 ? 12.377 6.010 -12.633 1.00 30.53 4958 ALA A O 1
ATOM 1524 N N . LEU A 1 237 ? 11.548 4.925 -10.844 1.00 28.80 4959 LEU A N 1
ATOM 1525 C CA . LEU A 1 237 ? 10.705 4.051 -11.656 1.00 29.95 4959 LEU A CA 1
ATOM 1526 C C . LEU A 1 237 ? 9.682 4.859 -12.440 1.00 29.00 4959 LEU A C 1
ATOM 1527 O O . LEU A 1 237 ? 9.455 4.616 -13.635 1.00 30.25 4959 LEU A O 1
ATOM 1532 N N . ASN A 1 238 ? 9.047 5.827 -11.779 1.00 26.44 4960 ASN A N 1
ATOM 1533 C CA . ASN A 1 238 ? 8.050 6.649 -12.466 1.00 30.25 4960 ASN A CA 1
ATOM 1534 C C . ASN A 1 238 ? 8.694 7.496 -13.559 1.00 34.91 4960 ASN A C 1
ATOM 1535 O O . ASN A 1 238 ? 8.076 7.743 -14.604 1.00 30.75 4960 ASN A O 1
ATOM 1540 N N . THR A 1 239 ? 9.928 7.951 -13.337 1.00 30.12 4961 THR A N 1
ATOM 1541 C CA . THR A 1 239 ? 10.643 8.667 -14.386 1.00 30.54 4961 THR A CA 1
ATOM 1542 C C . THR A 1 239 ? 10.926 7.752 -15.571 1.00 30.27 4961 THR A C 1
ATOM 1543 O O . THR A 1 239 ? 10.825 8.173 -16.730 1.00 31.80 4961 THR A O 1
ATOM 1547 N N . LEU A 1 240 ? 11.302 6.502 -15.299 1.00 31.36 4962 LEU A N 1
ATOM 1548 C CA . LEU A 1 240 ? 11.528 5.552 -16.388 1.00 31.22 4962 LEU A CA 1
ATOM 1549 C C . LEU A 1 240 ? 10.253 5.363 -17.208 1.00 31.43 4962 LEU A C 1
ATOM 1550 O O . LEU A 1 240 ? 10.272 5.421 -18.448 1.00 32.31 4962 LEU A O 1
ATOM 1555 N N . VAL A 1 241 ? 9.122 5.160 -16.530 1.00 32.52 4963 VAL A N 1
ATOM 1556 C CA . VAL A 1 241 ? 7.852 4.965 -17.234 1.00 33.41 4963 VAL A CA 1
ATOM 1557 C C . VAL A 1 241 ? 7.543 6.166 -18.119 1.00 34.35 4963 VAL A C 1
ATOM 1558 O O . VAL A 1 241 ? 7.214 6.024 -19.305 1.00 36.39 4963 VAL A O 1
ATOM 1562 N N . LYS A 1 242 ? 7.669 7.366 -17.555 1.00 33.62 4964 LYS A N 1
ATOM 1563 C CA . LYS A 1 242 ? 7.345 8.574 -18.304 1.00 33.67 4964 LYS A CA 1
ATOM 1564 C C . LYS A 1 242 ? 8.197 8.686 -19.562 1.00 36.10 4964 LYS A C 1
ATOM 1565 O O . LYS A 1 242 ? 7.679 8.999 -20.647 1.00 34.49 4964 LYS A O 1
ATOM 1571 N N . GLN A 1 243 ? 9.506 8.420 -19.444 1.00 37.76 4965 GLN A N 1
ATOM 1572 C CA . GLN A 1 243 ? 10.391 8.526 -20.605 1.00 36.36 4965 GLN A CA 1
ATOM 1573 C C . GLN A 1 243 ? 10.060 7.470 -21.651 1.00 41.58 4965 GLN A C 1
ATOM 1574 O O . GLN A 1 243 ? 10.157 7.733 -22.855 1.00 42.64 4965 GLN A O 1
ATOM 1580 N N . LEU A 1 244 ? 9.682 6.265 -21.221 1.00 37.68 4966 LEU A N 1
ATOM 1581 C CA . LEU A 1 244 ? 9.402 5.190 -22.167 1.00 41.45 4966 LEU A CA 1
ATOM 1582 C C . LEU A 1 244 ? 8.019 5.289 -22.797 1.00 44.85 4966 LEU A C 1
ATOM 1583 O O . LEU A 1 244 ? 7.754 4.576 -23.770 1.00 46.73 4966 LEU A O 1
ATOM 1588 N N . ASP B 2 1 ? 1.023 0.567 -23.610 1.00 40.35 1168 ASP B N 1
ATOM 1589 C CA . ASP B 2 1 ? 0.715 -0.473 -22.633 1.00 41.59 1168 ASP B CA 1
ATOM 1590 C C . ASP B 2 1 ? 1.502 -0.347 -21.322 1.00 35.42 1168 ASP B C 1
ATOM 1591 O O . ASP B 2 1 ? 1.255 -1.149 -20.412 1.00 38.53 1168 ASP B O 1
ATOM 1596 N N . ILE B 2 2 ? 2.426 0.611 -21.183 1.00 36.91 1169 ILE B N 1
ATOM 1597 C CA . ILE B 2 2 ? 3.096 0.847 -19.902 1.00 35.57 1169 ILE B CA 1
ATOM 1598 C C . ILE B 2 2 ? 2.738 2.185 -19.265 1.00 34.62 1169 ILE B C 1
ATOM 1599 O O . ILE B 2 2 ? 3.157 2.434 -18.117 1.00 33.80 1169 ILE B O 1
ATOM 1604 N N . SER B 2 3 ? 1.965 3.039 -19.946 1.00 34.33 1170 SER B N 1
ATOM 1605 C CA . SER B 2 3 ? 1.867 4.445 -19.555 1.00 35.46 1170 SER B CA 1
ATOM 1606 C C . SER B 2 3 ? 1.218 4.650 -18.189 1.00 33.83 1170 SER B C 1
ATOM 1607 O O . SER B 2 3 ? 1.470 5.679 -17.549 1.00 36.27 1170 SER B O 1
ATOM 1610 N N . GLY B 2 4 ? 0.404 3.703 -17.715 1.00 31.63 1171 GLY B N 1
ATOM 1611 C CA . GLY B 2 4 ? -0.237 3.870 -16.425 1.00 32.75 1171 GLY B CA 1
ATOM 1612 C C . GLY B 2 4 ? 0.511 3.307 -15.235 1.00 31.17 1171 GLY B C 1
ATOM 1613 O O . GLY B 2 4 ? 0.097 3.526 -14.084 1.00 30.28 1171 GLY B O 1
ATOM 1614 N N . ILE B 2 5 ? 1.618 2.599 -15.467 1.00 30.88 1172 ILE B N 1
ATOM 1615 C CA . ILE B 2 5 ? 2.345 1.998 -14.357 1.00 31.78 1172 ILE B CA 1
ATOM 1616 C C . ILE B 2 5 ? 2.902 3.095 -13.468 1.00 29.75 1172 ILE B C 1
ATOM 1617 O O . ILE B 2 5 ? 3.556 4.031 -13.940 1.00 30.80 1172 ILE B O 1
ATOM 1622 N N . ASN B 2 6 ? 2.614 3.009 -12.171 1.00 33.25 1173 ASN B N 1
ATOM 1623 C CA . ASN B 2 6 ? 2.976 4.106 -11.285 1.00 34.31 1173 ASN B CA 1
ATOM 1624 C C . ASN B 2 6 ? 3.339 3.560 -9.919 1.00 36.74 1173 ASN B C 1
ATOM 1625 O O . ASN B 2 6 ? 2.498 2.944 -9.252 1.00 34.84 1173 ASN B O 1
ATOM 1630 N N . ALA B 2 7 ? 4.580 3.815 -9.504 1.00 31.09 1174 ALA B N 1
ATOM 1631 C CA . ALA B 2 7 ? 5.039 3.434 -8.179 1.00 31.09 1174 ALA B CA 1
ATOM 1632 C C . ALA B 2 7 ? 4.503 4.415 -7.148 1.00 33.73 1174 ALA B C 1
ATOM 1633 O O . ALA B 2 7 ? 4.368 5.615 -7.422 1.00 34.92 1174 ALA B O 1
ATOM 1635 N N . SER B 2 8 ? 4.172 3.890 -5.970 1.00 31.19 1175 SER B N 1
ATOM 1636 C CA . SER B 2 8 ? 3.625 4.691 -4.882 1.00 33.76 1175 SER B CA 1
ATOM 1637 C C . SER B 2 8 ? 4.735 5.218 -3.983 1.00 38.31 1175 SER B C 1
ATOM 1638 O O . SER B 2 8 ? 5.820 4.641 -3.889 1.00 31.80 1175 SER B O 1
ATOM 1641 N N . VAL B 2 9 ? 4.432 6.309 -3.284 1.00 33.33 1176 VAL B N 1
ATOM 1642 C CA . VAL B 2 9 ? 5.339 6.854 -2.291 1.00 37.42 1176 VAL B CA 1
ATOM 1643 C C . VAL B 2 9 ? 4.817 6.465 -0.915 1.00 39.48 1176 VAL B C 1
ATOM 1644 O O . VAL B 2 9 ? 3.625 6.240 -0.711 1.00 33.90 1176 VAL B O 1
ATOM 1648 N N . VAL B 2 10 ? 5.723 6.407 0.055 1.00 33.54 1177 VAL B N 1
ATOM 1649 C CA . VAL B 2 10 ? 5.383 6.032 1.421 1.00 31.92 1177 VAL B CA 1
ATOM 1650 C C . VAL B 2 10 ? 5.540 7.266 2.294 1.00 35.35 1177 VAL B C 1
ATOM 1651 O O . VAL B 2 10 ? 6.447 8.084 2.083 1.00 35.24 1177 VAL B O 1
ATOM 1655 N N . ASN B 2 11 ? 4.647 7.411 3.268 1.00 31.46 1178 ASN B N 1
ATOM 1656 C CA . ASN B 2 11 ? 4.721 8.507 4.221 1.00 36.02 1178 ASN B CA 1
ATOM 1657 C C . ASN B 2 11 ? 4.596 7.945 5.629 1.00 34.96 1178 ASN B C 1
ATOM 1658 O O . ASN B 2 11 ? 3.489 7.641 6.081 1.00 35.66 1178 ASN B O 1
ATOM 1663 N N . ILE B 2 12 ? 5.713 7.868 6.341 1.00 33.41 1179 ILE B N 1
ATOM 1664 C CA . ILE B 2 12 ? 5.698 7.401 7.721 1.00 32.81 1179 ILE B CA 1
ATOM 1665 C C . ILE B 2 12 ? 6.229 8.477 8.660 1.00 36.95 1179 ILE B C 1
ATOM 1666 O O . ILE B 2 12 ? 6.709 8.174 9.750 1.00 33.99 1179 ILE B O 1
ATOM 1671 N N . GLN B 2 13 ? 6.146 9.746 8.241 1.00 35.17 1180 GLN B N 1
ATOM 1672 C CA . GLN B 2 13 ? 6.756 10.801 9.043 1.00 39.94 1180 GLN B CA 1
ATOM 1673 C C . GLN B 2 13 ? 6.065 10.932 10.392 1.00 36.69 1180 GLN B C 1
ATOM 1674 O O . GLN B 2 13 ? 6.714 11.256 11.395 1.00 32.67 1180 GLN B O 1
ATOM 1680 N N . LYS B 2 14 ? 4.759 10.663 10.429 1.00 32.49 1181 LYS B N 1
ATOM 1681 C CA . LYS B 2 14 ? 4.018 10.709 11.687 1.00 38.46 1181 LYS B CA 1
ATOM 1682 C C . LYS B 2 14 ? 4.599 9.717 12.684 1.00 34.25 1181 LYS B C 1
ATOM 1683 O O . LYS B 2 14 ? 4.763 10.030 13.872 1.00 30.82 1181 LYS B O 1
ATOM 1689 N N . GLU B 2 15 ? 4.903 8.508 12.210 1.00 32.62 1182 GLU B N 1
ATOM 1690 C CA . GLU B 2 15 ? 5.476 7.480 13.071 1.00 31.50 1182 GLU B CA 1
ATOM 1691 C C . GLU B 2 15 ? 6.897 7.839 13.491 1.00 29.73 1182 GLU B C 1
ATOM 1692 O O . GLU B 2 15 ? 7.262 7.667 14.658 1.00 30.36 1182 GLU B O 1
ATOM 1698 N N . ILE B 2 16 ? 7.713 8.331 12.552 1.00 29.62 1183 ILE B N 1
ATOM 1699 C CA . ILE B 2 16 ? 9.074 8.757 12.888 1.00 32.41 1183 ILE B CA 1
ATOM 1700 C C . ILE B 2 16 ? 9.045 9.866 13.934 1.00 34.17 1183 ILE B C 1
ATOM 1701 O O . ILE B 2 16 ? 9.799 9.844 14.918 1.00 33.38 1183 ILE B O 1
ATOM 1706 N N . ASP B 2 17 ? 8.190 10.870 13.725 1.00 32.19 1184 ASP B N 1
ATOM 1707 C CA . ASP B 2 17 ? 8.068 11.949 14.703 1.00 32.08 1184 ASP B CA 1
ATOM 1708 C C . ASP B 2 17 ? 7.723 11.408 16.089 1.00 32.84 1184 ASP B C 1
ATOM 1709 O O . ASP B 2 17 ? 8.215 11.913 17.105 1.00 33.27 1184 ASP B O 1
ATOM 1714 N N . ARG B 2 18 ? 6.832 10.423 16.151 1.00 32.53 1185 ARG B N 1
ATOM 1715 C CA . ARG B 2 18 ? 6.408 9.892 17.444 1.00 31.78 1185 ARG B CA 1
ATOM 1716 C C . ARG B 2 18 ? 7.554 9.178 18.167 1.00 32.27 1185 ARG B C 1
ATOM 1717 O O . ARG B 2 18 ? 7.689 9.295 19.391 1.00 33.23 1185 ARG B O 1
ATOM 1725 N N . LEU B 2 19 ? 8.367 8.403 17.438 1.00 31.91 1186 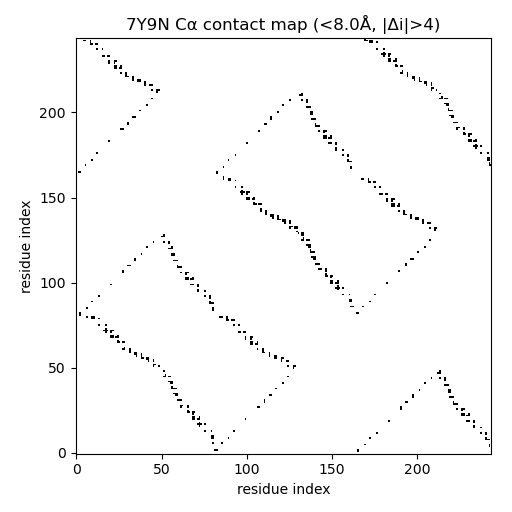LEU B N 1
ATOM 1726 C CA . LEU B 2 19 ? 9.522 7.744 18.052 1.00 31.88 1186 LEU B CA 1
ATOM 1727 C C . LEU B 2 19 ? 10.471 8.750 18.694 1.00 28.71 1186 LEU B C 1
ATOM 1728 O O . LEU B 2 19 ? 10.895 8.570 19.840 1.00 31.63 1186 LEU B O 1
ATOM 1733 N N . ASN B 2 20 ? 10.839 9.808 17.961 1.00 29.72 1187 ASN B N 1
ATOM 1734 C CA . ASN B 2 20 ? 11.720 10.818 18.544 1.00 35.06 1187 ASN B CA 1
ATOM 1735 C C . ASN B 2 20 ? 11.043 11.515 19.712 1.00 34.38 1187 ASN B C 1
ATOM 1736 O O . ASN B 2 20 ? 11.694 11.870 20.703 1.00 35.24 1187 ASN B O 1
ATOM 1741 N N . GLU B 2 21 ? 9.731 11.696 19.620 1.00 30.97 1188 GLU B N 1
ATOM 1742 C CA . GLU B 2 21 ? 8.995 12.352 20.689 1.00 37.67 1188 GLU B CA 1
ATOM 1743 C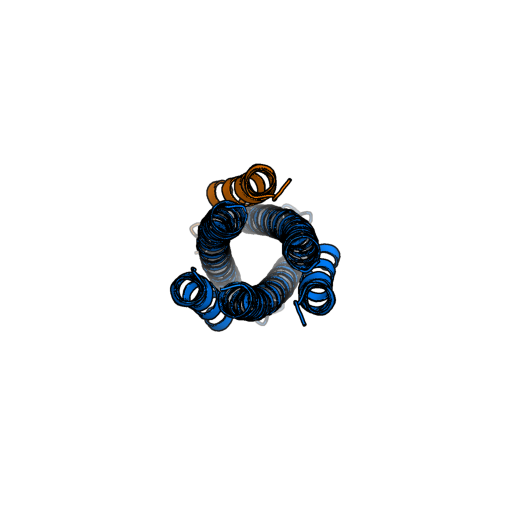 C . GLU B 2 21 ? 9.017 11.498 21.953 1.00 34.54 1188 GLU B C 1
ATOM 1744 O O . GLU B 2 21 ? 9.195 12.014 23.063 1.00 35.04 1188 GLU B O 1
ATOM 1750 N N . VAL B 2 22 ? 8.855 10.180 21.793 1.00 36.47 1189 VAL B N 1
ATOM 1751 C CA . VAL B 2 22 ? 8.942 9.267 22.934 1.00 35.56 1189 VAL B CA 1
ATOM 1752 C C . VAL B 2 22 ? 10.356 9.245 23.497 1.00 33.58 1189 VAL B C 1
ATOM 1753 O O . VAL B 2 22 ? 10.558 9.269 24.719 1.00 38.41 1189 VAL B O 1
ATOM 1757 N N . ALA B 2 23 ? 11.362 9.163 22.616 1.00 31.56 1190 ALA B N 1
ATOM 1758 C CA . ALA B 2 23 ? 12.753 9.198 23.058 1.00 32.51 1190 ALA B CA 1
ATOM 1759 C C . ALA B 2 23 ? 13.038 10.428 23.914 1.00 37.12 1190 ALA B C 1
ATOM 1760 O O . ALA B 2 23 ? 13.787 10.353 24.893 1.00 40.83 1190 ALA B O 1
ATOM 1762 N N . LYS B 2 24 ? 12.478 11.580 23.534 1.00 36.32 1191 LYS B N 1
ATOM 1763 C CA . LYS B 2 24 ? 12.681 12.797 24.317 1.00 35.64 1191 LYS B CA 1
ATOM 1764 C C . LYS B 2 24 ? 11.885 12.756 25.620 1.00 35.21 1191 LYS B C 1
ATOM 1765 O O . LYS B 2 24 ? 12.422 13.050 26.695 1.00 37.12 1191 LYS B O 1
ATOM 1771 N N . ASN B 2 25 ? 10.601 12.402 25.545 1.00 38.43 1192 ASN B N 1
ATOM 1772 C CA . ASN B 2 25 ? 9.755 12.428 26.738 1.00 44.16 1192 ASN B CA 1
ATOM 1773 C C . ASN B 2 25 ? 10.110 11.378 27.772 1.00 39.62 1192 ASN B C 1
ATOM 1774 O O . ASN B 2 25 ? 9.705 11.524 28.931 1.00 34.02 1192 ASN B O 1
ATOM 1779 N N . LEU B 2 26 ? 10.802 10.308 27.384 1.00 36.29 1193 LEU B N 1
ATOM 1780 C CA . LEU B 2 26 ? 11.239 9.332 28.372 1.00 37.99 1193 LEU B CA 1
ATOM 1781 C C . LEU B 2 26 ? 12.168 9.956 29.407 1.00 42.53 1193 LEU B C 1
ATOM 1782 O O . LEU B 2 26 ? 12.336 9.393 30.490 1.00 40.30 1193 LEU B O 1
ATOM 1787 N N . ASN B 2 27 ? 12.753 11.122 29.112 1.00 40.09 1194 ASN B N 1
ATOM 1788 C CA . ASN B 2 27 ? 13.521 11.834 30.129 1.00 40.99 1194 ASN B CA 1
ATOM 1789 C C . ASN B 2 27 ? 12.666 12.144 31.359 1.00 39.17 1194 ASN B C 1
ATOM 1790 O O . ASN B 2 27 ? 13.173 12.160 32.486 1.00 43.16 1194 ASN B O 1
ATOM 1795 N N . GLU B 2 28 ? 11.373 12.422 31.160 1.00 37.10 1195 GLU B N 1
ATOM 1796 C CA . GLU B 2 28 ? 10.495 12.745 32.282 1.00 43.79 1195 GLU B CA 1
ATOM 1797 C C . GLU B 2 28 ? 10.137 11.522 33.115 1.00 45.01 1195 GLU B C 1
ATOM 1798 O O . GLU B 2 28 ? 9.655 11.676 34.242 1.00 40.14 1195 GLU B O 1
ATOM 1804 N N . SER B 2 29 ? 10.312 10.315 32.568 1.00 42.48 1196 SER B N 1
ATOM 1805 C CA . SER B 2 29 ? 10.079 9.087 33.313 1.00 44.04 1196 SER B CA 1
ATOM 1806 C C . SER B 2 29 ? 11.278 8.685 34.155 1.00 40.67 1196 SER B C 1
ATOM 1807 O O . SER B 2 29 ? 11.183 7.714 34.915 1.00 42.43 1196 SER B O 1
ATOM 1810 N N . LEU B 2 30 ? 12.409 9.376 34.023 1.00 37.42 1197 LEU B N 1
ATOM 1811 C CA . LEU B 2 30 ? 13.571 9.019 34.821 1.00 38.63 1197 LEU B CA 1
ATOM 1812 C C . LEU B 2 30 ? 13.302 9.279 36.299 1.00 46.05 1197 LEU B C 1
ATOM 1813 O O . LEU B 2 30 ? 12.512 10.155 36.672 1.00 44.13 1197 LEU B O 1
ATOM 1818 N N . ILE B 2 31 ? 13.960 8.493 37.141 1.00 44.00 1198 ILE B N 1
ATOM 1819 C CA . ILE B 2 31 ? 13.825 8.593 38.586 1.00 47.59 1198 ILE B CA 1
ATOM 1820 C C . ILE B 2 31 ? 15.004 9.399 39.112 1.00 49.07 1198 ILE B C 1
ATOM 1821 O O . ILE B 2 31 ? 16.160 9.106 38.787 1.00 45.17 1198 ILE B O 1
ATOM 1826 N N . ASP B 2 32 ? 14.711 10.426 39.902 1.00 52.86 1199 ASP B N 1
ATOM 1827 C CA . ASP B 2 32 ? 15.723 11.312 40.484 1.00 61.42 1199 ASP B CA 1
ATOM 1828 C C . ASP B 2 32 ? 16.967 10.580 41.010 1.00 68.04 1199 ASP B C 1
ATOM 1829 O O . ASP B 2 32 ? 17.264 10.594 42.207 1.00 52.72 1199 ASP B O 1
#

Secondary structure (DSSP, 8-state):
-HHHHHHHHHHHHHHHHHHHHHHHHHHHHHHHHHHHHHHHHHHHHHHH--TTTT--PPP---HHHHHHHHHHHHHGGGG---HHHHHHHHHHHHHHHHHHHHHHHHHHHHHHHHHHHHHHHHHHHHHHH--TTTT--PPP---HHHHHHHHHHHHHGGGG----HHHHHHHHHHHHHHHHHHHHHHHHHHHHHHHHHHHHHHHHHHHHHHH-/--TT--PPP---HHHHHHHHHHHHHGGGG---

Foldseek 3Di:
DVQVVLLVVVLVLLLVLLVLLLVLLVLLVVLLVLLQVVQVVLLVVLVVPVQLVPQHQDHFDLVVLSVLSNVLSVCLVVLRDVLVNVLVSVLVNLLSVLVNLLSSLVSLVRSLVRLQRVQVSLLSVLVVPDVQLVPQHQDHFDLVVLSVLSNVLSVCLVVLRDPVCSVNVVVSVVVNSVSVVVNSVSSVVSSVRSVVRSVSVSVSSVSVVVVD/DCVPDDDDDDDPVVVVVVVVVCVVCCVVVDDD

GO terms:
  GO:0044228 host cell surface (C, IDA)
  GO:0005768 endosome (C, IDA)
  GO:0039660 structural constituent of virion (F, IDA)
  GO:0019062 virion attachment to host cell (P, IDA)
  GO:0046718 symbiont entry into host cell (P, IDA)
  GO:0098670 entry receptor-mediated virion attachment to host cell (P, IDA)
  GO:0140522 fusogenic activity (F, IDA)
  GO:0046789 host cell surface receptor binding (F, IDA)
  GO:0048018 receptor ligand activity (F, IDA)
  GO:0043655 host extracellular region (C, IC)
  GO:0044173 host cell endoplasmic reticulum-Golgi intermediate compartment membrane (C, EXP)
  GO:0055036 virion membrane (C, EXP)
  GO:0020002 host cell plasma membrane (C, EXP)
  GO:0005515 protein binding (F, IPI)
  GO:0055036 virion membrane (C, TAS)
  GO:0005886 plasma membrane (C, TAS)
  GO:0042802 identical protein binding (F, IPI)
  GO:0046598 positive regulation of viral entry into host cell (P, IDA)
  GO:0016020 membrane (C, IDA)
  GO:0019031 viral envelope (C, IDA)